Protein AF-A0AAW9XAH8-F1 (afdb_monomer)

Foldseek 3Di:
DLLVVLVVVLCVVPPDDDDDPDPDDDDDDPPPDPPPLVPDDLVVLQVLLNVLLVVLSCCLVPVCPLAPLLSVVLSVVSVVLVVVLVVVVVCSSVNSVSSVVSSVCSVLSDDPLADPVCSVPPQLRRQLSVCCVVPVVLVVPVDPVSNVVSSVVSVVLVVQLVVLCVVPVPDPVSSVVSSVVVPPD

Structure (mmCIF, N/CA/C/O backbone):
data_AF-A0AAW9XAH8-F1
#
_entry.id   AF-A0AAW9XAH8-F1
#
loop_
_atom_site.group_PDB
_atom_site.id
_atom_site.type_symbol
_atom_site.label_atom_id
_atom_site.label_alt_id
_atom_site.label_comp_id
_atom_site.label_asym_id
_atom_site.label_entity_id
_atom_site.label_seq_id
_atom_site.pdbx_PDB_ins_code
_atom_site.Cartn_x
_atom_site.Cartn_y
_atom_site.Cartn_z
_atom_site.occupancy
_atom_site.B_iso_or_equiv
_atom_site.auth_seq_id
_atom_site.auth_comp_id
_atom_site.auth_asym_id
_atom_site.auth_atom_id
_atom_site.pdbx_PDB_model_num
ATOM 1 N N . ASP A 1 1 ? 9.719 -11.495 8.609 1.00 52.66 1 ASP A N 1
ATOM 2 C CA . ASP A 1 1 ? 10.006 -10.170 8.026 1.00 52.66 1 ASP A CA 1
ATOM 3 C C . ASP A 1 1 ? 9.872 -10.145 6.511 1.00 52.66 1 ASP A C 1
ATOM 5 O O . ASP A 1 1 ? 10.714 -10.678 5.794 1.00 52.66 1 ASP A O 1
ATOM 9 N N . TYR A 1 2 ? 8.788 -9.552 6.006 1.00 52.91 2 TYR A N 1
ATOM 10 C CA . TYR A 1 2 ? 8.578 -9.357 4.565 1.00 52.91 2 TYR A CA 1
ATOM 11 C C . TYR A 1 2 ? 9.529 -8.304 3.985 1.00 52.91 2 TYR A C 1
ATOM 13 O O . TYR A 1 2 ? 10.033 -8.500 2.879 1.00 52.91 2 TYR A O 1
ATOM 21 N N . ALA A 1 3 ? 9.832 -7.259 4.763 1.00 53.19 3 ALA A N 1
ATOM 22 C CA . ALA A 1 3 ? 10.793 -6.214 4.417 1.00 53.19 3 ALA A CA 1
ATOM 23 C C . ALA A 1 3 ? 12.196 -6.789 4.160 1.00 53.19 3 ALA A C 1
ATOM 25 O O . ALA A 1 3 ? 12.766 -6.570 3.098 1.00 53.19 3 ALA A O 1
ATOM 26 N N . GLU A 1 4 ? 12.712 -7.647 5.050 1.00 58.44 4 GLU A N 1
ATOM 27 C CA . GLU A 1 4 ? 14.020 -8.290 4.846 1.00 58.44 4 GLU A CA 1
ATOM 28 C C . GLU A 1 4 ? 14.071 -9.158 3.585 1.00 58.44 4 GLU A C 1
ATOM 30 O O . GLU A 1 4 ? 15.089 -9.208 2.895 1.00 58.44 4 GLU A O 1
ATOM 35 N N . GLN A 1 5 ? 12.973 -9.835 3.248 1.00 58.56 5 GLN A N 1
ATOM 36 C CA . GLN A 1 5 ? 12.900 -10.639 2.031 1.00 58.56 5 GLN A CA 1
ATOM 37 C C . GLN A 1 5 ? 12.819 -9.777 0.766 1.00 58.56 5 GLN A C 1
ATOM 39 O O . GLN A 1 5 ? 13.417 -10.143 -0.244 1.00 58.56 5 GLN A O 1
ATOM 44 N N . VAL A 1 6 ? 12.098 -8.651 0.806 1.00 57.72 6 VAL A N 1
ATOM 45 C CA . VAL A 1 6 ? 12.050 -7.683 -0.302 1.00 57.72 6 VAL A CA 1
ATOM 46 C C . VAL A 1 6 ? 13.424 -7.052 -0.497 1.00 57.72 6 VAL A C 1
ATOM 48 O O . VAL A 1 6 ? 13.924 -7.059 -1.615 1.00 57.72 6 VAL A O 1
ATOM 51 N N . LYS A 1 7 ? 14.084 -6.624 0.582 1.00 61.47 7 LYS A N 1
ATOM 52 C CA . LYS A 1 7 ? 15.451 -6.103 0.547 1.00 61.47 7 LYS A CA 1
ATOM 53 C C . LYS A 1 7 ? 16.444 -7.123 0.001 1.00 61.47 7 LYS A C 1
ATOM 55 O O . LYS A 1 7 ? 17.249 -6.791 -0.853 1.00 61.47 7 LYS A O 1
ATOM 60 N N . LYS A 1 8 ? 16.353 -8.390 0.413 1.00 65.00 8 LYS A N 1
ATOM 61 C CA . LYS A 1 8 ? 17.227 -9.457 -0.097 1.00 65.00 8 LYS A CA 1
ATOM 62 C C . LYS A 1 8 ? 16.993 -9.761 -1.580 1.00 65.00 8 LYS A C 1
ATOM 64 O O . LYS A 1 8 ? 17.945 -10.078 -2.290 1.00 65.00 8 LYS A O 1
ATOM 69 N N . LEU A 1 9 ? 15.745 -9.687 -2.045 1.00 60.06 9 LEU A N 1
ATOM 70 C CA . LEU A 1 9 ? 15.419 -9.782 -3.470 1.00 60.06 9 LEU A CA 1
ATOM 71 C C . LEU A 1 9 ? 15.925 -8.551 -4.229 1.00 60.06 9 LEU A C 1
ATOM 73 O O . LEU A 1 9 ? 16.478 -8.698 -5.308 1.00 60.06 9 LEU A O 1
ATOM 77 N N . LEU A 1 10 ? 15.809 -7.355 -3.656 1.00 59.28 10 LEU A N 1
ATOM 78 C CA . LEU A 1 10 ? 16.343 -6.135 -4.249 1.00 59.28 10 LEU A CA 1
ATOM 79 C C . LEU A 1 10 ? 17.873 -6.209 -4.367 1.00 59.28 10 LEU A C 1
ATOM 81 O O . LEU A 1 10 ? 18.398 -6.082 -5.465 1.00 59.28 10 LEU A O 1
ATOM 85 N N . ASP A 1 11 ? 18.569 -6.518 -3.275 1.00 56.62 11 ASP A N 1
ATOM 86 C CA . ASP A 1 11 ? 20.032 -6.602 -3.203 1.00 56.62 11 ASP A CA 1
ATOM 87 C C . ASP A 1 11 ? 20.604 -7.678 -4.138 1.00 56.62 11 ASP A C 1
ATOM 89 O O . ASP A 1 11 ? 21.659 -7.479 -4.742 1.00 56.62 11 ASP A O 1
ATOM 93 N N . LYS A 1 12 ? 19.903 -8.808 -4.315 1.00 62.94 12 LYS A N 1
ATOM 94 C CA . LYS A 1 12 ? 20.298 -9.857 -5.272 1.00 62.94 12 LYS A CA 1
ATOM 95 C C . LYS A 1 12 ? 20.237 -9.371 -6.722 1.00 62.94 12 LYS A C 1
ATOM 97 O O . LYS A 1 12 ? 21.039 -9.801 -7.543 1.00 62.94 12 LYS A O 1
ATOM 102 N N . HIS A 1 13 ? 19.291 -8.493 -7.031 1.00 51.06 13 HIS A N 1
ATOM 103 C CA . HIS A 1 13 ? 19.106 -7.938 -8.370 1.00 51.06 13 HIS A CA 1
ATOM 104 C C . HIS A 1 13 ? 19.896 -6.640 -8.596 1.00 51.06 13 HIS A C 1
ATOM 106 O O . HIS A 1 13 ? 20.015 -6.214 -9.737 1.00 51.06 13 HIS A O 1
ATOM 112 N N . VAL A 1 14 ? 20.435 -6.029 -7.535 1.00 50.91 14 VAL A N 1
ATOM 113 C CA . VAL A 1 14 ? 21.224 -4.780 -7.565 1.00 50.91 14 VAL A CA 1
ATOM 114 C C . VAL A 1 14 ? 22.741 -5.044 -7.494 1.00 50.91 14 VAL A C 1
ATOM 116 O O . VAL A 1 14 ? 23.551 -4.150 -7.733 1.00 50.91 14 VAL A O 1
ATOM 119 N N . THR A 1 15 ? 23.182 -6.277 -7.230 1.00 40.91 15 THR A N 1
ATOM 120 C CA . THR A 1 15 ? 24.616 -6.599 -7.159 1.00 40.91 15 THR A CA 1
ATOM 121 C C . THR A 1 15 ? 25.212 -6.892 -8.536 1.00 40.91 15 THR A C 1
ATOM 123 O O . THR A 1 15 ? 25.074 -7.994 -9.065 1.00 40.91 15 THR A O 1
ATOM 126 N N . GLY A 1 16 ? 25.941 -5.915 -9.096 1.00 43.16 16 GLY A N 1
ATOM 127 C CA . GLY A 1 16 ? 26.811 -6.182 -10.241 1.00 43.16 16 GLY A CA 1
ATOM 128 C C . GLY A 1 16 ? 27.406 -5.032 -11.053 1.00 43.16 16 GLY A C 1
ATOM 129 O O . GLY A 1 16 ? 27.997 -5.354 -12.075 1.00 43.16 16 GLY A O 1
ATOM 130 N N . VAL A 1 17 ? 27.309 -3.748 -10.682 1.00 40.75 17 VAL A N 1
ATOM 131 C CA . VAL A 1 17 ? 28.167 -2.703 -11.286 1.00 40.75 17 VAL A CA 1
ATOM 132 C C . VAL A 1 17 ? 28.569 -1.689 -10.220 1.00 40.75 17 VAL A C 1
ATOM 134 O O . VAL A 1 17 ? 27.727 -1.204 -9.471 1.00 40.75 17 VAL A O 1
ATOM 137 N N . GLU A 1 18 ? 29.874 -1.424 -10.135 1.00 36.53 18 GLU A N 1
ATOM 138 C CA . GLU A 1 18 ? 30.504 -0.471 -9.224 1.00 36.53 18 GLU A CA 1
ATOM 139 C C . GLU A 1 18 ? 29.731 0.844 -9.105 1.00 36.53 18 GLU A C 1
ATOM 141 O O . GLU A 1 18 ? 29.382 1.497 -10.090 1.00 36.53 18 GLU A O 1
ATOM 146 N N . VAL A 1 19 ? 29.544 1.242 -7.851 1.00 44.53 19 VAL A N 1
ATOM 147 C CA . VAL A 1 19 ? 29.073 2.552 -7.430 1.00 44.53 19 VAL A CA 1
ATOM 148 C C . VAL A 1 19 ? 29.951 3.632 -8.067 1.00 44.53 19 VAL A C 1
ATOM 150 O O . VAL A 1 19 ? 31.097 3.842 -7.674 1.00 44.53 19 VAL A O 1
ATOM 153 N N . ARG A 1 20 ? 29.393 4.360 -9.031 1.00 43.56 20 ARG A N 1
ATOM 154 C CA . ARG A 1 20 ? 29.727 5.771 -9.217 1.00 43.56 20 ARG A CA 1
ATOM 155 C C . ARG A 1 20 ? 28.534 6.560 -8.728 1.00 43.56 20 ARG A C 1
ATOM 157 O O . ARG A 1 20 ? 27.566 6.714 -9.464 1.00 43.56 20 ARG A O 1
ATOM 164 N N . GLU A 1 21 ? 28.604 7.018 -7.482 1.00 40.28 21 GLU A N 1
ATOM 165 C CA . GLU A 1 21 ? 27.746 8.100 -7.008 1.00 40.28 21 GLU A CA 1
ATOM 166 C C . GLU A 1 21 ? 27.971 9.298 -7.941 1.00 40.28 21 GLU A C 1
ATOM 168 O O . GLU A 1 21 ? 29.095 9.805 -8.015 1.00 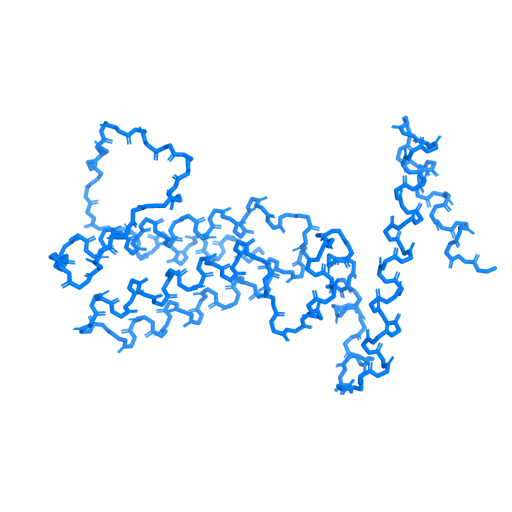40.28 21 GLU A O 1
ATOM 173 N N . PRO A 1 22 ? 26.966 9.755 -8.705 1.00 39.50 22 PRO A N 1
ATOM 174 C CA . PRO A 1 22 ? 27.029 11.092 -9.246 1.00 39.50 22 PRO A CA 1
ATOM 175 C C . PRO A 1 22 ? 26.764 12.046 -8.080 1.00 39.50 22 PRO A C 1
ATOM 177 O O . PRO A 1 22 ? 25.691 12.017 -7.478 1.00 39.50 22 PRO A O 1
ATOM 180 N N . ASP A 1 23 ? 27.753 12.885 -7.770 1.00 40.44 23 ASP A N 1
ATOM 181 C CA . ASP A 1 23 ? 27.590 14.089 -6.954 1.00 40.44 23 ASP A CA 1
ATOM 182 C C . ASP A 1 23 ? 26.410 14.900 -7.509 1.00 40.44 23 ASP A C 1
ATOM 184 O O . ASP A 1 23 ? 26.498 15.524 -8.570 1.00 40.44 23 ASP A O 1
ATOM 188 N N . GLY A 1 24 ? 25.263 14.828 -6.839 1.00 35.69 24 GLY A N 1
ATOM 189 C CA . GLY A 1 24 ? 24.044 15.423 -7.368 1.00 35.69 24 GLY A CA 1
ATOM 190 C C . GLY A 1 24 ? 22.792 14.997 -6.629 1.00 35.69 24 GLY A C 1
ATOM 191 O O . GLY A 1 24 ? 21.924 14.334 -7.190 1.00 35.69 24 GLY A O 1
ATOM 192 N N . VAL A 1 25 ? 22.669 15.432 -5.377 1.00 50.84 25 VAL A N 1
ATOM 193 C CA . VAL A 1 25 ? 21.360 15.625 -4.747 1.00 50.84 25 VAL A CA 1
ATOM 194 C C . VAL A 1 25 ? 20.482 16.438 -5.709 1.00 50.84 25 VAL A C 1
ATOM 196 O O . VAL A 1 25 ? 20.806 17.582 -6.006 1.00 50.84 25 VAL A O 1
ATOM 199 N N . TYR A 1 26 ? 19.383 15.861 -6.190 1.00 38.88 26 TYR A N 1
ATOM 200 C CA . TYR A 1 26 ? 18.245 16.605 -6.743 1.00 38.88 26 TYR A CA 1
ATOM 201 C C . TYR A 1 26 ? 16.974 15.926 -6.232 1.00 38.88 26 TYR A C 1
ATOM 203 O O . TYR A 1 26 ? 16.638 14.815 -6.633 1.00 38.88 26 TYR A O 1
ATOM 211 N N . GLU A 1 27 ? 16.466 16.384 -5.093 1.00 40.34 27 GLU A N 1
ATOM 212 C CA . GLU A 1 27 ? 15.466 17.452 -4.926 1.00 40.34 27 GLU A CA 1
ATOM 213 C C . GLU A 1 27 ? 14.049 17.074 -5.379 1.00 40.34 27 GLU A C 1
ATOM 215 O O . GLU A 1 27 ? 13.718 16.934 -6.556 1.00 40.34 27 GLU A O 1
ATOM 220 N N . VAL A 1 28 ? 13.239 16.925 -4.331 1.00 49.50 28 VAL A N 1
ATOM 221 C CA . VAL A 1 28 ? 11.800 17.140 -4.193 1.00 49.50 28 VAL A CA 1
ATOM 222 C C . VAL A 1 28 ? 11.150 17.940 -5.337 1.00 49.50 28 VAL A C 1
ATOM 224 O O . VAL A 1 28 ? 11.433 19.114 -5.535 1.00 49.50 28 VAL A O 1
ATOM 227 N N . GLY A 1 29 ? 10.213 17.316 -6.060 1.00 40.62 29 GLY A N 1
ATOM 228 C CA . GLY A 1 29 ? 9.300 18.030 -6.962 1.00 40.62 29 GLY A CA 1
ATOM 229 C C . GLY A 1 29 ? 9.554 17.869 -8.463 1.00 40.62 29 GLY A C 1
ATOM 230 O O . GLY A 1 29 ? 9.620 18.860 -9.186 1.00 40.62 29 GLY A O 1
ATOM 231 N N . LYS A 1 30 ? 9.556 16.640 -8.998 1.00 48.00 30 LYS A N 1
ATOM 232 C CA . LYS A 1 30 ? 9.343 16.433 -10.447 1.00 48.00 30 LYS A CA 1
ATOM 233 C C . LYS A 1 30 ? 7.862 16.634 -10.848 1.00 48.00 30 LYS A C 1
ATOM 235 O O . LYS A 1 30 ? 7.320 15.870 -11.637 1.00 48.00 30 LYS A O 1
ATOM 240 N N . MET A 1 31 ? 7.205 17.694 -10.366 1.00 38.88 31 MET A N 1
ATOM 241 C CA . MET A 1 31 ? 6.064 18.276 -11.081 1.00 38.88 31 MET A CA 1
ATOM 242 C C . MET A 1 31 ? 6.636 19.070 -12.262 1.00 38.88 31 MET A C 1
ATOM 244 O O . MET A 1 31 ? 7.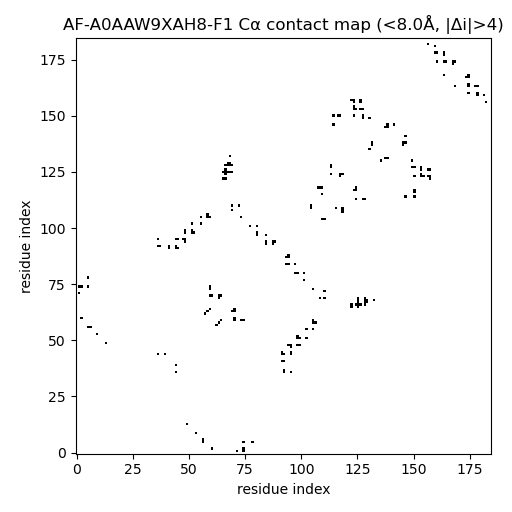186 20.151 -12.076 1.00 38.88 31 MET A O 1
ATOM 248 N N . GLY A 1 32 ? 6.534 18.533 -13.480 1.00 39.38 32 GLY A N 1
ATOM 249 C CA . GLY A 1 32 ? 6.666 19.345 -14.698 1.00 39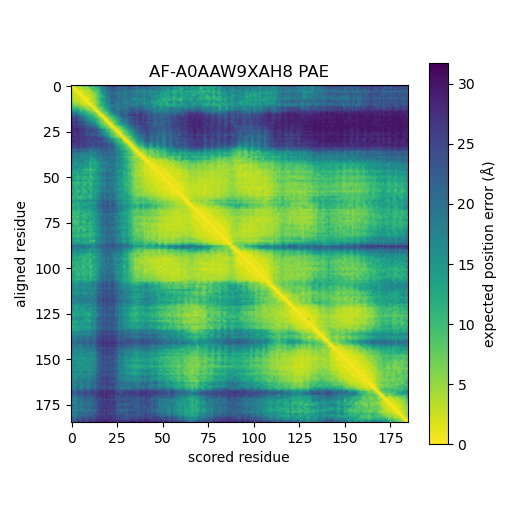.38 32 GLY A CA 1
ATOM 250 C C . GLY A 1 32 ? 7.788 19.004 -15.680 1.00 39.38 32 GLY A C 1
ATOM 251 O O . GLY A 1 32 ? 7.918 19.702 -16.682 1.00 39.38 32 GLY A O 1
ATOM 252 N N . LYS A 1 33 ? 8.571 17.935 -15.485 1.00 45.94 33 LYS A N 1
ATOM 253 C CA . LYS A 1 33 ? 9.411 17.419 -16.579 1.00 45.94 33 LYS A CA 1
ATOM 254 C C . LYS A 1 33 ? 8.671 16.285 -17.271 1.00 45.94 33 LYS A C 1
ATOM 256 O O . LYS A 1 33 ? 8.640 15.164 -16.773 1.00 45.94 33 LYS A O 1
ATOM 261 N N . SER A 1 34 ? 8.090 16.590 -18.428 1.00 46.47 34 SER A N 1
ATOM 262 C CA . SER A 1 34 ? 7.691 15.602 -19.431 1.00 46.47 34 SER A CA 1
ATOM 263 C C . SER A 1 34 ? 8.949 14.911 -19.956 1.00 46.47 34 SER A C 1
ATOM 265 O O . SER A 1 34 ? 9.405 15.170 -21.067 1.00 46.47 34 SER A O 1
ATOM 267 N N . GLU A 1 35 ? 9.588 14.100 -19.116 1.00 58.38 35 GLU A N 1
ATOM 268 C CA . GLU A 1 35 ? 10.671 13.242 -19.555 1.00 58.38 35 GLU A CA 1
ATOM 269 C C . GLU A 1 35 ? 10.038 12.214 -20.479 1.00 58.38 35 GLU A C 1
ATOM 271 O O . GLU A 1 35 ? 9.222 11.418 -20.027 1.00 58.38 35 GLU A O 1
ATOM 276 N N . LYS A 1 36 ? 10.346 12.302 -21.777 1.00 64.19 36 LYS A N 1
ATOM 277 C CA . LYS A 1 36 ? 9.903 11.341 -22.783 1.00 64.19 36 LYS A CA 1
ATOM 278 C C . LYS A 1 36 ? 10.764 10.092 -22.644 1.00 64.19 36 LYS A C 1
ATOM 280 O O . LYS A 1 36 ? 11.905 10.101 -23.112 1.00 64.19 36 LYS A O 1
ATOM 285 N N . PRO A 1 37 ? 10.257 9.024 -22.015 1.00 65.50 37 PRO A N 1
ATOM 286 C CA . PRO A 1 37 ? 11.061 7.834 -21.776 1.00 65.50 37 PRO A CA 1
ATOM 287 C C . PRO A 1 37 ? 11.361 7.116 -23.106 1.00 65.50 37 PRO A C 1
ATOM 289 O O . PRO A 1 37 ? 12.336 6.386 -23.218 1.00 65.50 37 PRO A O 1
ATOM 292 N N . GLU A 1 38 ? 10.567 7.407 -24.143 1.00 66.81 38 GLU A N 1
ATOM 293 C CA . GLU A 1 38 ? 10.730 6.977 -25.538 1.00 66.81 38 GLU A CA 1
ATOM 294 C C . GLU A 1 38 ? 12.015 7.493 -26.210 1.00 66.81 38 GLU A C 1
ATOM 296 O O . GLU A 1 38 ? 12.518 6.854 -27.129 1.00 66.81 38 GLU A O 1
ATOM 301 N N . GLU A 1 39 ? 12.553 8.636 -25.769 1.00 72.38 39 GLU A N 1
ATOM 302 C CA . GLU A 1 39 ? 13.776 9.238 -26.329 1.00 72.38 39 GLU A CA 1
ATOM 303 C C . GLU A 1 39 ? 15.040 8.820 -25.554 1.00 72.38 39 GLU A C 1
ATOM 305 O O . GLU A 1 39 ? 16.147 9.263 -25.866 1.00 72.38 39 GLU A O 1
ATOM 310 N N . TRP A 1 40 ? 14.898 8.006 -24.506 1.00 75.69 40 TRP A N 1
ATOM 311 C CA . TRP A 1 40 ? 16.023 7.582 -23.681 1.00 75.69 40 TRP A CA 1
ATOM 312 C C . TRP A 1 40 ? 16.782 6.411 -24.298 1.00 75.69 40 TRP A C 1
ATOM 314 O O . TRP A 1 40 ? 16.197 5.471 -24.832 1.00 75.69 40 TRP A O 1
ATOM 324 N N . ASP A 1 41 ? 18.108 6.444 -24.155 1.00 79.56 41 ASP A N 1
ATOM 325 C CA . ASP A 1 41 ? 18.938 5.279 -24.446 1.00 79.56 41 ASP A CA 1
ATOM 326 C C . ASP A 1 41 ? 18.658 4.143 -23.448 1.00 79.56 41 ASP A C 1
ATOM 328 O O . ASP A 1 41 ? 18.314 4.381 -22.286 1.00 79.56 41 ASP A O 1
ATOM 332 N N . ASN A 1 42 ? 18.871 2.898 -23.880 1.00 75.94 42 ASN A N 1
ATOM 333 C CA . ASN A 1 42 ? 18.610 1.703 -23.077 1.00 75.94 42 ASN A CA 1
ATOM 334 C C . ASN A 1 42 ? 19.332 1.726 -21.722 1.00 75.94 42 ASN A C 1
ATOM 336 O O . ASN A 1 42 ? 18.765 1.285 -20.721 1.00 75.94 42 ASN A O 1
ATOM 340 N N . ASN A 1 43 ? 20.554 2.267 -21.664 1.00 77.69 43 ASN A N 1
ATOM 341 C CA . ASN A 1 43 ? 21.297 2.389 -20.409 1.00 77.69 43 ASN A CA 1
ATOM 342 C C . ASN A 1 43 ? 20.642 3.382 -19.444 1.00 77.69 43 ASN A C 1
ATOM 344 O O . ASN A 1 43 ? 20.556 3.113 -18.246 1.00 77.69 43 ASN A O 1
ATOM 348 N N . LYS A 1 44 ? 20.136 4.508 -19.961 1.00 79.50 44 LYS A N 1
ATOM 349 C CA . LYS A 1 44 ? 19.443 5.510 -19.147 1.00 79.50 44 LYS A CA 1
ATOM 350 C C . LYS A 1 44 ? 18.134 4.949 -18.598 1.00 79.50 44 LYS A C 1
ATOM 352 O O . LYS A 1 44 ? 17.869 5.083 -17.409 1.00 79.50 44 LYS A O 1
ATOM 357 N N . THR A 1 45 ? 17.357 4.268 -19.434 1.00 79.50 45 THR A N 1
ATOM 358 C CA . THR A 1 45 ? 16.080 3.668 -19.031 1.00 79.50 45 THR A CA 1
ATOM 359 C C . THR A 1 45 ? 16.256 2.610 -17.944 1.00 79.50 45 THR A C 1
ATOM 361 O O . THR A 1 45 ? 15.473 2.573 -16.997 1.00 79.50 45 THR A O 1
ATOM 364 N N . ARG A 1 46 ? 17.313 1.792 -18.025 1.00 79.56 46 ARG A N 1
ATOM 365 C CA . ARG A 1 46 ? 17.663 0.826 -16.970 1.00 79.56 46 ARG A CA 1
ATOM 366 C C . ARG A 1 46 ? 18.017 1.518 -15.656 1.00 79.56 46 ARG A C 1
ATOM 368 O O . ARG A 1 46 ? 17.412 1.205 -14.640 1.00 79.56 46 ARG A O 1
ATOM 375 N N . ASN A 1 47 ? 18.898 2.516 -15.702 1.00 81.00 47 ASN A N 1
ATOM 376 C CA . ASN A 1 47 ? 19.289 3.268 -14.510 1.00 81.00 47 ASN A CA 1
ATOM 377 C C . ASN A 1 47 ? 18.088 3.943 -13.823 1.00 81.00 47 ASN A C 1
ATOM 379 O O . ASN A 1 47 ? 17.928 3.854 -12.611 1.00 81.00 47 ASN A O 1
ATOM 383 N N . GLU A 1 48 ? 17.205 4.583 -14.592 1.00 82.06 48 GLU A N 1
ATOM 384 C CA . GLU A 1 48 ? 15.990 5.201 -14.045 1.00 82.06 48 GLU A CA 1
ATOM 385 C C . GLU A 1 48 ? 15.021 4.156 -13.472 1.00 82.06 48 GLU A C 1
ATOM 387 O O . GLU A 1 48 ? 14.406 4.389 -12.433 1.00 82.06 48 GLU A O 1
ATOM 392 N N . THR A 1 49 ? 14.932 2.977 -14.093 1.00 81.62 49 THR A N 1
ATOM 393 C CA . THR A 1 49 ? 14.148 1.852 -13.559 1.00 81.62 49 THR A CA 1
ATOM 394 C C . THR A 1 49 ? 14.698 1.387 -12.208 1.00 81.62 49 THR A C 1
ATOM 396 O O . THR A 1 49 ? 13.928 1.200 -11.266 1.00 81.62 49 THR A O 1
ATOM 399 N N . ASP A 1 50 ? 16.019 1.266 -12.072 1.00 81.75 50 ASP A N 1
ATOM 400 C CA . ASP A 1 50 ? 16.669 0.864 -10.818 1.00 81.75 50 ASP A CA 1
ATOM 401 C C . ASP A 1 50 ? 16.488 1.911 -9.705 1.00 81.75 50 ASP A C 1
ATOM 403 O O . ASP A 1 50 ? 16.246 1.565 -8.540 1.00 81.75 50 ASP A O 1
ATOM 407 N N . ILE A 1 51 ? 16.527 3.201 -10.061 1.00 83.31 51 ILE A N 1
ATOM 408 C CA . ILE A 1 51 ? 16.234 4.307 -9.140 1.00 83.31 51 ILE A CA 1
ATOM 409 C C . ILE A 1 51 ? 14.797 4.204 -8.621 1.00 83.31 51 ILE A C 1
ATOM 411 O O . ILE A 1 51 ? 14.586 4.267 -7.406 1.00 83.31 51 ILE A O 1
ATOM 415 N N . ILE A 1 52 ? 13.818 4.014 -9.511 1.00 81.12 52 ILE A N 1
ATOM 416 C CA . ILE A 1 52 ? 12.408 3.868 -9.124 1.00 81.12 52 ILE A CA 1
ATOM 417 C C . ILE A 1 52 ? 12.234 2.635 -8.237 1.00 81.12 52 ILE A C 1
ATOM 419 O O . ILE A 1 52 ? 11.642 2.728 -7.165 1.00 81.12 52 ILE A O 1
ATOM 423 N N . LYS A 1 53 ? 12.822 1.493 -8.605 1.00 82.62 53 LYS A N 1
ATOM 424 C CA . LYS A 1 53 ? 12.750 0.254 -7.817 1.00 82.62 53 LYS A CA 1
ATOM 425 C C . LYS A 1 53 ? 13.264 0.446 -6.386 1.00 82.62 53 LYS A C 1
ATOM 427 O O . LYS A 1 53 ? 12.647 -0.021 -5.424 1.00 82.62 53 LYS A O 1
ATOM 432 N N . THR A 1 54 ? 14.370 1.171 -6.235 1.00 83.56 54 THR A N 1
ATOM 433 C CA . THR A 1 54 ? 14.941 1.501 -4.923 1.00 83.56 54 THR A CA 1
ATOM 434 C C . THR A 1 54 ? 14.036 2.460 -4.150 1.00 83.56 54 THR A C 1
ATOM 436 O O . THR A 1 54 ? 13.781 2.244 -2.963 1.00 83.56 54 THR A O 1
ATOM 439 N N . ARG A 1 55 ? 13.499 3.497 -4.812 1.00 82.44 55 ARG A N 1
ATOM 440 C CA . ARG A 1 55 ? 12.597 4.469 -4.179 1.00 82.44 55 ARG A CA 1
ATOM 441 C C . ARG A 1 55 ? 11.306 3.818 -3.700 1.00 82.44 55 ARG A C 1
ATOM 443 O O . ARG A 1 55 ? 10.937 4.005 -2.546 1.00 82.44 55 ARG A O 1
ATOM 450 N N . VAL A 1 56 ? 10.675 3.008 -4.542 1.00 83.56 56 VAL A N 1
ATOM 451 C CA . VAL A 1 56 ? 9.455 2.267 -4.217 1.00 83.56 56 VAL A CA 1
ATOM 452 C C . VAL A 1 56 ? 9.680 1.330 -3.037 1.00 83.56 56 VAL A C 1
ATOM 454 O O . VAL A 1 56 ? 8.877 1.309 -2.107 1.00 83.56 56 VAL A O 1
ATOM 457 N N . THR A 1 57 ? 10.800 0.602 -3.021 1.00 83.94 57 THR A N 1
ATOM 458 C CA . THR A 1 57 ? 11.145 -0.253 -1.876 1.00 83.94 57 THR A CA 1
ATOM 459 C C . THR A 1 57 ? 11.236 0.569 -0.591 1.00 83.94 57 THR A C 1
ATOM 461 O O . THR A 1 57 ? 10.626 0.221 0.419 1.00 83.94 57 THR A O 1
ATOM 464 N N . LYS A 1 58 ? 11.926 1.715 -0.643 1.00 83.75 58 LYS A N 1
ATOM 465 C CA . LYS A 1 58 ? 12.054 2.621 0.501 1.00 83.75 58 LYS A CA 1
ATOM 466 C C . LYS A 1 58 ? 10.705 3.197 0.942 1.00 83.75 58 LYS A C 1
ATOM 468 O O . LYS A 1 58 ? 10.466 3.287 2.141 1.00 83.75 58 LYS A O 1
ATOM 473 N N . MET A 1 59 ? 9.819 3.545 0.009 1.00 81.69 59 MET A N 1
ATOM 474 C CA . MET A 1 59 ? 8.458 3.998 0.314 1.00 81.69 59 MET A CA 1
ATOM 475 C C . MET A 1 59 ? 7.668 2.910 1.048 1.00 81.69 59 MET A C 1
ATOM 477 O O . MET A 1 59 ? 7.126 3.172 2.116 1.00 81.69 59 MET A O 1
ATOM 481 N N . ILE A 1 60 ? 7.673 1.669 0.557 1.00 81.94 60 ILE A N 1
ATOM 482 C CA . ILE A 1 60 ? 6.986 0.545 1.219 1.00 81.94 60 ILE A CA 1
ATOM 483 C C . ILE A 1 60 ? 7.568 0.270 2.621 1.00 81.94 60 ILE A C 1
ATOM 485 O O . ILE A 1 60 ? 6.846 -0.092 3.548 1.00 81.94 60 ILE A O 1
ATOM 489 N N . GLU A 1 61 ? 8.873 0.447 2.821 1.00 79.88 61 GLU A N 1
ATOM 490 C CA . GLU A 1 61 ? 9.515 0.199 4.118 1.00 79.88 61 GLU A CA 1
ATOM 491 C C . GLU A 1 61 ? 9.384 1.342 5.131 1.00 79.88 61 GLU A C 1
ATOM 493 O O . GLU A 1 61 ? 9.411 1.090 6.339 1.00 79.88 61 GLU A O 1
ATOM 498 N N . GLN A 1 62 ? 9.332 2.593 4.672 1.00 79.38 62 GLN A N 1
ATOM 499 C CA . GLN A 1 62 ? 9.378 3.781 5.532 1.00 79.38 62 GLN A CA 1
ATOM 500 C C . GLN A 1 62 ? 8.024 4.474 5.624 1.00 79.38 62 GLN A C 1
ATOM 502 O O . GLN A 1 62 ? 7.557 4.734 6.730 1.00 79.38 62 GLN A O 1
ATOM 507 N N . GLU A 1 63 ? 7.387 4.714 4.482 1.00 75.06 63 GLU A N 1
ATOM 508 C CA . GLU A 1 63 ? 6.131 5.459 4.378 1.00 75.06 63 GLU A CA 1
ATOM 509 C C . GLU A 1 63 ? 4.901 4.589 4.633 1.00 75.06 63 GLU A C 1
ATOM 511 O O . GLU A 1 63 ? 3.817 5.138 4.751 1.00 75.06 63 GLU A O 1
ATOM 516 N N . LEU A 1 64 ? 5.023 3.257 4.667 1.00 75.50 64 LEU A N 1
ATOM 517 C CA . LEU A 1 64 ? 3.910 2.339 4.960 1.00 75.50 64 LEU A CA 1
ATOM 518 C C . LEU A 1 64 ? 4.045 1.657 6.334 1.00 75.50 64 LEU A C 1
ATOM 520 O O . LEU A 1 64 ? 3.365 0.674 6.613 1.00 75.50 64 LEU A O 1
ATOM 524 N N . ARG A 1 65 ? 4.906 2.164 7.228 1.00 73.25 65 ARG A N 1
ATOM 525 C CA . ARG A 1 65 ? 5.060 1.609 8.592 1.00 73.25 65 ARG A CA 1
ATOM 526 C C . ARG A 1 65 ? 3.808 1.757 9.448 1.00 73.25 65 ARG A C 1
ATOM 528 O O . ARG A 1 65 ? 3.605 0.982 10.376 1.00 73.25 65 ARG A O 1
ATOM 535 N N . ASP A 1 66 ? 3.009 2.770 9.150 1.00 72.25 66 ASP A N 1
ATOM 536 C CA . ASP A 1 66 ? 1.720 3.055 9.769 1.00 72.25 66 ASP A CA 1
ATOM 537 C C . ASP A 1 66 ? 0.621 2.065 9.353 1.00 72.25 66 ASP A C 1
ATOM 539 O O . ASP A 1 66 ? -0.368 1.939 10.071 1.00 72.25 66 ASP A O 1
ATOM 543 N N . ASP A 1 67 ? 0.806 1.323 8.254 1.00 74.50 67 ASP A N 1
ATOM 544 C CA . ASP A 1 67 ? -0.152 0.332 7.761 1.00 74.50 67 ASP A CA 1
ATOM 545 C C . ASP A 1 67 ? 0.529 -1.024 7.466 1.00 74.50 67 ASP A C 1
ATOM 547 O O . ASP A 1 67 ? 0.992 -1.282 6.346 1.00 74.50 67 ASP A O 1
ATOM 551 N N . PRO A 1 68 ? 0.547 -1.942 8.453 1.00 78.38 68 PRO A N 1
ATOM 552 C CA . PRO A 1 68 ? 1.107 -3.281 8.282 1.00 78.38 68 PRO A CA 1
ATOM 553 C C . PRO A 1 68 ? 0.430 -4.105 7.178 1.00 78.38 68 PRO A C 1
ATOM 555 O O . PRO A 1 68 ? 1.067 -4.986 6.596 1.00 78.38 68 PRO A O 1
ATOM 558 N N . TYR A 1 69 ? -0.853 -3.858 6.889 1.00 80.06 69 TYR A N 1
ATOM 559 C CA . TYR A 1 69 ? -1.579 -4.577 5.843 1.00 80.06 69 TYR A CA 1
ATOM 560 C C . TYR A 1 69 ? -1.163 -4.079 4.460 1.00 80.06 69 TYR A C 1
ATOM 562 O O . TYR A 1 69 ? -0.818 -4.886 3.591 1.00 80.06 69 TYR A O 1
ATOM 570 N N . ALA A 1 70 ? -1.137 -2.758 4.260 1.00 78.19 70 ALA A N 1
ATOM 571 C CA . ALA A 1 70 ? -0.699 -2.184 2.996 1.00 78.19 70 ALA A CA 1
ATOM 572 C C . ALA A 1 70 ? 0.760 -2.533 2.705 1.00 78.19 70 ALA A C 1
ATOM 574 O O . ALA A 1 70 ? 1.079 -2.910 1.578 1.00 78.19 70 ALA A O 1
ATOM 575 N N . GLN A 1 71 ? 1.631 -2.503 3.715 1.00 81.38 71 GLN A N 1
ATOM 576 C CA . GLN A 1 71 ? 3.020 -2.921 3.558 1.00 81.38 71 GLN A CA 1
ATOM 577 C C . GLN A 1 71 ? 3.126 -4.357 3.021 1.00 81.38 71 GLN A C 1
ATOM 579 O O . GLN A 1 71 ? 3.890 -4.613 2.088 1.00 81.38 71 GLN A O 1
ATOM 584 N N . GLU A 1 72 ? 2.348 -5.296 3.563 1.00 82.44 72 GLU A N 1
ATOM 585 C CA . GLU A 1 72 ? 2.332 -6.693 3.118 1.00 82.44 72 GLU A CA 1
ATOM 586 C C . GLU A 1 72 ? 1.746 -6.842 1.702 1.00 82.44 72 GLU A C 1
ATOM 588 O O . GLU A 1 72 ? 2.288 -7.578 0.871 1.00 82.44 72 GLU A O 1
ATOM 593 N N . ALA A 1 73 ? 0.665 -6.123 1.394 1.00 82.94 7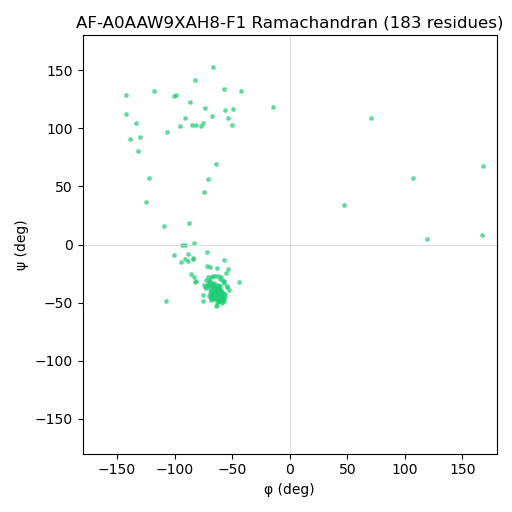3 ALA A N 1
ATOM 594 C CA . ALA A 1 73 ? 0.036 -6.128 0.076 1.00 82.94 73 ALA A CA 1
ATOM 595 C C . ALA A 1 73 ? 0.970 -5.564 -1.009 1.00 82.94 73 ALA A C 1
ATOM 597 O O . ALA A 1 73 ? 1.253 -6.253 -1.990 1.00 82.94 73 ALA A O 1
ATOM 598 N N . PHE A 1 74 ? 1.527 -4.368 -0.806 1.00 82.00 74 PHE A N 1
ATOM 599 C CA . PHE A 1 74 ? 2.455 -3.751 -1.754 1.00 82.00 74 PHE A CA 1
ATOM 600 C C . PHE A 1 74 ? 3.777 -4.513 -1.864 1.00 82.00 74 PHE A C 1
ATOM 602 O O . PHE A 1 74 ? 4.322 -4.614 -2.958 1.00 82.00 74 PHE A O 1
ATOM 609 N N . SER A 1 75 ? 4.264 -5.134 -0.784 1.00 83.00 75 SER A N 1
ATOM 610 C CA . SER A 1 75 ? 5.434 -6.023 -0.856 1.00 83.00 75 SER A CA 1
ATOM 611 C C . SER A 1 75 ? 5.190 -7.226 -1.769 1.00 83.00 75 SER A C 1
ATOM 613 O O . SER A 1 75 ? 6.092 -7.643 -2.496 1.00 83.00 75 SER A O 1
ATOM 615 N N . ARG A 1 76 ? 3.978 -7.798 -1.750 1.00 84.88 76 ARG A N 1
ATOM 616 C CA . ARG A 1 76 ? 3.594 -8.881 -2.669 1.00 84.88 76 ARG A CA 1
ATOM 617 C C . ARG A 1 76 ? 3.480 -8.378 -4.105 1.00 84.88 76 ARG A C 1
ATOM 619 O O . ARG A 1 76 ? 4.043 -9.008 -4.998 1.00 84.88 76 ARG A O 1
ATOM 626 N N . LEU A 1 77 ? 2.827 -7.236 -4.314 1.00 84.69 77 LEU A N 1
ATOM 627 C CA . LEU A 1 77 ? 2.684 -6.633 -5.642 1.00 84.69 77 LEU A CA 1
ATOM 628 C C . LEU A 1 77 ? 4.038 -6.254 -6.254 1.00 84.69 77 LEU A C 1
ATOM 630 O O . LEU A 1 77 ? 4.267 -6.540 -7.422 1.00 84.69 77 LEU A O 1
ATOM 634 N N . LEU A 1 78 ? 4.975 -5.720 -5.464 1.00 84.88 78 LEU A N 1
ATOM 635 C CA . LEU A 1 78 ? 6.326 -5.402 -5.929 1.00 84.88 78 LEU A CA 1
ATOM 636 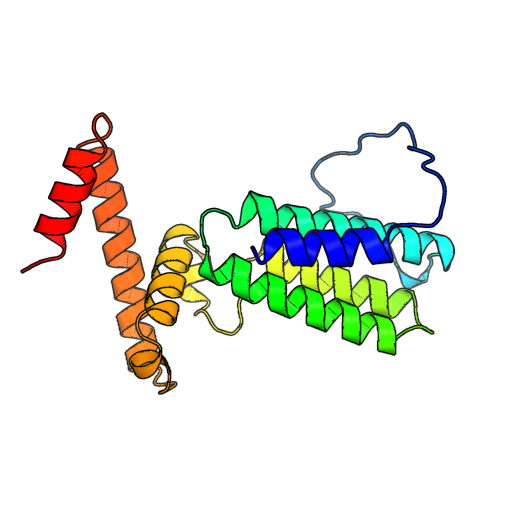C C . LEU A 1 78 ? 7.050 -6.651 -6.449 1.00 84.88 78 LEU A C 1
ATOM 638 O O . LEU A 1 78 ? 7.722 -6.592 -7.474 1.00 84.88 78 LEU A O 1
ATOM 642 N N . ARG A 1 79 ? 6.902 -7.802 -5.779 1.00 83.69 79 ARG A N 1
ATOM 643 C CA . ARG A 1 79 ? 7.489 -9.066 -6.260 1.00 83.69 79 ARG A CA 1
ATOM 644 C C . ARG A 1 79 ? 6.883 -9.499 -7.591 1.00 83.69 79 ARG A C 1
ATOM 646 O O . ARG A 1 79 ? 7.628 -9.907 -8.475 1.00 83.69 79 ARG A O 1
ATOM 653 N N . MET A 1 80 ? 5.563 -9.383 -7.737 1.00 84.00 80 MET A N 1
ATOM 654 C CA . MET A 1 80 ? 4.878 -9.691 -8.995 1.00 84.00 80 MET A CA 1
ATOM 655 C C . MET A 1 80 ? 5.316 -8.747 -10.119 1.00 84.00 80 MET A C 1
ATOM 657 O O . MET A 1 80 ? 5.619 -9.215 -11.210 1.00 84.00 80 MET A O 1
ATOM 661 N N . ALA A 1 81 ? 5.437 -7.447 -9.837 1.00 82.50 81 ALA A N 1
ATOM 662 C CA . ALA A 1 81 ? 5.916 -6.453 -10.795 1.00 82.50 81 ALA A CA 1
ATOM 663 C C . ALA A 1 81 ? 7.361 -6.730 -11.240 1.00 82.50 81 ALA A C 1
ATOM 665 O O . ALA A 1 81 ? 7.681 -6.583 -12.415 1.00 82.50 81 ALA A O 1
ATOM 666 N N . ILE A 1 82 ? 8.231 -7.188 -10.329 1.00 81.62 82 ILE A N 1
ATOM 667 C CA . ILE A 1 82 ? 9.592 -7.625 -10.674 1.00 81.62 82 ILE A CA 1
ATOM 668 C C . ILE A 1 82 ? 9.557 -8.849 -11.594 1.00 81.62 82 ILE A C 1
ATOM 670 O O . ILE A 1 82 ? 10.255 -8.859 -12.602 1.00 81.62 82 ILE A O 1
ATOM 674 N N . GLU A 1 83 ? 8.741 -9.857 -11.285 1.00 83.75 83 GLU A N 1
ATOM 675 C CA . GLU A 1 83 ? 8.616 -11.061 -12.116 1.00 83.75 83 GLU A CA 1
ATOM 676 C C . GLU A 1 83 ? 8.049 -10.741 -13.513 1.00 83.75 83 GLU A C 1
ATOM 678 O O . GLU A 1 83 ? 8.487 -11.289 -14.525 1.00 83.75 83 GLU A O 1
ATOM 683 N N . GLU A 1 84 ? 7.077 -9.835 -13.591 1.00 79.88 84 GLU A N 1
ATOM 684 C CA . GLU A 1 84 ? 6.512 -9.366 -14.855 1.00 79.88 84 GLU A CA 1
ATOM 685 C C . GLU A 1 84 ? 7.530 -8.547 -15.660 1.00 79.88 84 GLU A C 1
ATOM 687 O O . GLU A 1 84 ? 7.699 -8.776 -16.860 1.00 79.88 84 GLU A O 1
ATOM 692 N N . ALA A 1 85 ? 8.287 -7.667 -15.001 1.00 77.88 85 ALA A N 1
ATOM 693 C CA . ALA A 1 85 ? 9.382 -6.933 -15.624 1.00 77.88 85 ALA A CA 1
ATOM 694 C C . ALA A 1 85 ? 10.477 -7.873 -16.159 1.00 77.88 85 ALA A C 1
ATOM 696 O O . ALA A 1 85 ? 10.988 -7.647 -17.257 1.00 77.88 85 ALA A O 1
ATOM 697 N N . GLU A 1 86 ? 10.804 -8.949 -15.435 1.00 75.38 86 GLU A N 1
ATOM 698 C CA . GLU A 1 86 ? 11.738 -9.988 -15.888 1.00 75.38 86 GLU A CA 1
ATOM 699 C C . GLU A 1 86 ? 11.230 -10.716 -17.138 1.00 75.38 86 GLU A C 1
ATOM 701 O O . GLU A 1 86 ? 12.016 -10.986 -18.042 1.00 75.38 86 GLU A O 1
ATOM 706 N N . LYS A 1 87 ? 9.923 -10.985 -17.252 1.00 79.50 87 LYS A N 1
ATOM 707 C CA . LYS A 1 87 ? 9.324 -11.559 -18.476 1.00 79.50 87 LYS A CA 1
ATOM 708 C C . LYS A 1 87 ? 9.382 -10.594 -19.662 1.00 79.50 87 LYS A C 1
ATOM 710 O O . LYS A 1 87 ? 9.434 -11.029 -20.809 1.00 79.50 87 LYS A O 1
ATOM 715 N N . LEU A 1 88 ? 9.399 -9.291 -19.391 1.00 69.75 88 LEU A N 1
ATOM 716 C CA . LEU A 1 88 ? 9.488 -8.212 -20.377 1.00 69.75 88 LEU A CA 1
ATOM 717 C C . LEU A 1 88 ? 10.943 -7.837 -20.737 1.00 69.75 88 LEU A C 1
ATOM 719 O O . LEU A 1 88 ? 11.154 -6.748 -21.271 1.00 69.75 88 LEU A O 1
ATOM 723 N N . PHE A 1 89 ? 11.929 -8.708 -20.457 1.00 60.84 89 PHE A N 1
ATOM 724 C CA . PHE A 1 89 ? 13.386 -8.458 -20.514 1.00 60.84 89 PHE A CA 1
ATOM 725 C C . PHE A 1 89 ? 13.892 -7.689 -21.751 1.00 60.84 89 PHE A C 1
ATOM 727 O O . PHE A 1 89 ? 14.836 -6.903 -21.649 1.00 60.84 89 PHE A O 1
ATOM 734 N N . ASP A 1 90 ? 13.242 -7.863 -22.903 1.00 65.75 90 ASP A N 1
ATOM 735 C CA . ASP A 1 90 ? 13.630 -7.241 -24.174 1.00 65.75 90 ASP A CA 1
ATOM 736 C C . ASP A 1 90 ? 13.114 -5.797 -24.362 1.00 65.75 90 ASP A C 1
ATOM 738 O O . ASP A 1 90 ? 13.365 -5.166 -25.391 1.00 65.75 90 ASP A O 1
ATOM 742 N N . HIS A 1 91 ? 12.401 -5.234 -23.378 1.00 77.50 91 HIS A N 1
ATOM 743 C CA . HIS A 1 91 ? 11.797 -3.902 -23.468 1.00 77.50 91 HIS A CA 1
ATOM 744 C C . HIS A 1 91 ? 12.083 -3.021 -22.238 1.00 77.50 91 HIS A C 1
ATOM 746 O O . HIS A 1 91 ? 11.190 -2.823 -21.407 1.00 77.50 91 HIS A O 1
ATOM 752 N N . PRO A 1 92 ? 13.273 -2.389 -22.160 1.00 73.81 92 PRO A N 1
ATOM 753 C CA . PRO A 1 92 ? 13.632 -1.477 -21.067 1.00 73.81 92 PRO A CA 1
ATOM 754 C C . PRO A 1 92 ? 12.594 -0.371 -20.834 1.00 73.81 92 PRO A C 1
ATOM 756 O O . PRO A 1 92 ? 12.247 -0.061 -19.700 1.00 73.81 92 PRO A O 1
ATOM 759 N N . LEU A 1 93 ? 12.029 0.179 -21.914 1.00 75.94 93 LEU A N 1
ATOM 760 C CA . LEU A 1 93 ? 10.991 1.210 -21.850 1.00 75.94 93 LEU A CA 1
ATOM 761 C C . LEU A 1 93 ? 9.715 0.729 -21.144 1.00 75.94 93 LEU A C 1
ATOM 763 O O . LEU A 1 93 ? 9.142 1.458 -20.340 1.00 75.94 93 LEU A O 1
ATOM 767 N N . LYS A 1 94 ? 9.273 -0.504 -21.421 1.00 76.50 94 LYS A N 1
ATOM 768 C CA . LYS A 1 94 ? 8.072 -1.068 -20.788 1.00 76.50 94 LYS A CA 1
ATOM 769 C C . LYS A 1 94 ? 8.307 -1.348 -19.308 1.00 76.50 94 LYS A C 1
ATOM 771 O O . LYS A 1 94 ? 7.414 -1.098 -18.510 1.00 76.50 94 LYS A O 1
ATOM 776 N N . GLN A 1 95 ? 9.503 -1.814 -18.946 1.00 75.00 95 GLN A N 1
ATOM 777 C CA . GLN A 1 95 ? 9.885 -2.015 -17.546 1.00 75.00 95 GLN A CA 1
ATOM 778 C C . GLN A 1 95 ? 9.851 -0.694 -16.772 1.00 75.00 95 GLN A C 1
ATOM 780 O O . GLN A 1 95 ? 9.240 -0.629 -15.709 1.00 75.00 95 GLN A O 1
ATOM 785 N N . TYR A 1 96 ? 10.431 0.370 -17.335 1.00 79.75 96 TYR A N 1
ATOM 786 C CA . TYR A 1 96 ? 10.379 1.701 -16.734 1.00 79.75 96 TYR A CA 1
ATOM 787 C C . TYR A 1 96 ? 8.937 2.175 -16.512 1.00 79.75 96 TYR A C 1
ATOM 789 O O . TYR A 1 96 ? 8.598 2.617 -15.417 1.00 79.75 96 TYR A O 1
ATOM 797 N N . LEU A 1 97 ? 8.077 2.059 -17.531 1.00 79.94 97 LEU A N 1
ATOM 798 C CA . LEU A 1 97 ? 6.674 2.471 -17.429 1.00 79.94 97 LEU A CA 1
ATOM 799 C C . LEU A 1 97 ? 5.913 1.669 -16.366 1.00 79.94 97 LEU A C 1
ATOM 801 O O . LEU A 1 97 ? 5.188 2.267 -15.577 1.00 79.94 97 LEU A O 1
ATOM 805 N N . LEU A 1 98 ? 6.132 0.352 -16.296 1.00 82.06 98 LEU A N 1
ATOM 806 C CA . LEU A 1 98 ? 5.519 -0.519 -15.291 1.00 82.06 98 LEU A CA 1
ATOM 807 C C . LEU A 1 98 ? 5.908 -0.098 -13.867 1.00 82.06 98 LEU A C 1
ATOM 809 O O . LEU A 1 98 ? 5.045 0.058 -13.006 1.00 82.06 98 LEU A O 1
ATOM 813 N N . PHE A 1 99 ? 7.201 0.120 -13.613 1.00 80.69 99 PHE A N 1
ATOM 814 C CA . PHE A 1 99 ? 7.665 0.536 -12.289 1.00 80.69 99 PHE A CA 1
ATOM 815 C C . PHE A 1 99 ? 7.243 1.961 -11.934 1.00 80.69 99 PHE A C 1
ATOM 817 O O . PHE A 1 99 ? 6.992 2.230 -10.763 1.00 80.69 99 PHE A O 1
ATOM 824 N N . ARG A 1 100 ? 7.128 2.856 -12.919 1.00 81.12 100 ARG A N 1
ATOM 825 C CA . ARG A 1 100 ? 6.608 4.211 -12.712 1.00 81.12 100 ARG A CA 1
ATOM 826 C C . ARG A 1 100 ? 5.129 4.199 -12.329 1.00 81.12 100 ARG A C 1
ATOM 828 O O . ARG A 1 100 ? 4.751 4.861 -11.372 1.00 81.12 100 ARG A O 1
ATOM 835 N N . GLU A 1 101 ? 4.303 3.431 -13.035 1.00 81.06 101 GLU A N 1
ATOM 836 C CA . GLU A 1 101 ? 2.892 3.270 -12.666 1.00 81.06 101 GLU A CA 1
ATOM 837 C C . GLU A 1 101 ? 2.765 2.644 -11.270 1.00 81.06 101 GLU A C 1
ATOM 839 O O . GLU A 1 101 ? 1.962 3.086 -10.449 1.00 81.06 101 GLU A O 1
ATOM 844 N N . PHE A 1 102 ? 3.611 1.658 -10.966 1.00 81.88 102 PHE A N 1
ATOM 845 C CA . PHE A 1 102 ? 3.651 1.047 -9.645 1.00 81.88 102 PHE A CA 1
ATOM 846 C C . PHE A 1 102 ? 4.067 2.043 -8.547 1.00 81.88 102 PHE A C 1
ATOM 848 O O . PHE A 1 102 ? 3.472 2.051 -7.472 1.00 81.88 102 PHE A O 1
ATOM 855 N N . GLU A 1 103 ? 5.039 2.919 -8.811 1.00 81.44 103 GLU A N 1
ATOM 856 C CA . GLU A 1 103 ? 5.428 4.004 -7.901 1.00 81.44 103 GLU A CA 1
ATOM 857 C C . GLU A 1 103 ? 4.252 4.938 -7.604 1.00 81.44 103 GLU A C 1
ATOM 859 O O . GLU A 1 103 ? 3.970 5.196 -6.433 1.00 81.44 103 GLU A O 1
ATOM 864 N N . GLU A 1 104 ? 3.515 5.364 -8.633 1.00 81.06 104 GLU A N 1
ATOM 865 C CA . GLU A 1 104 ? 2.323 6.205 -8.477 1.00 81.06 104 GLU A CA 1
ATOM 866 C C . GLU A 1 104 ? 1.230 5.502 -7.650 1.00 81.06 104 GLU A C 1
ATOM 868 O O . GLU A 1 104 ? 0.586 6.129 -6.806 1.00 81.06 104 GLU A O 1
ATOM 873 N N . GLN A 1 105 ? 1.040 4.188 -7.825 1.00 78.12 105 GLN A N 1
ATOM 874 C CA . GLN A 1 105 ? 0.090 3.406 -7.023 1.00 78.12 105 GLN A CA 1
ATOM 875 C C . GLN A 1 105 ? 0.495 3.329 -5.544 1.00 78.12 105 GLN A C 1
ATOM 877 O O . GLN A 1 105 ? -0.363 3.468 -4.665 1.00 78.12 105 GLN A O 1
ATOM 882 N N . VAL A 1 106 ? 1.787 3.136 -5.257 1.00 79.50 106 VAL A N 1
ATOM 883 C CA . VAL A 1 106 ? 2.316 3.096 -3.884 1.00 79.50 106 VAL A CA 1
ATOM 884 C C . VAL A 1 106 ? 2.251 4.484 -3.240 1.00 79.50 106 VAL A C 1
ATOM 886 O O . VAL A 1 106 ? 1.851 4.595 -2.082 1.00 79.50 106 VAL A O 1
ATOM 889 N N . GLU A 1 107 ? 2.580 5.549 -3.978 1.00 76.50 107 GLU A N 1
ATOM 890 C CA . GLU A 1 107 ? 2.499 6.936 -3.496 1.00 76.50 107 GLU A CA 1
ATOM 891 C C . GLU A 1 107 ? 1.054 7.333 -3.175 1.00 76.50 107 GLU A C 1
ATOM 893 O O . GLU A 1 107 ? 0.769 7.867 -2.100 1.00 76.50 107 GLU A O 1
ATOM 898 N N . ALA A 1 108 ? 0.121 6.992 -4.066 1.00 73.44 108 ALA A N 1
ATOM 899 C CA . ALA A 1 108 ? -1.304 7.206 -3.854 1.00 73.44 108 ALA A CA 1
ATOM 900 C C . ALA A 1 108 ? -1.910 6.256 -2.804 1.00 73.44 108 ALA A C 1
ATOM 902 O O . ALA A 1 108 ? -3.090 6.394 -2.481 1.00 73.44 108 ALA A O 1
ATOM 903 N N . ARG A 1 109 ? -1.137 5.279 -2.299 1.00 71.94 109 ARG A N 1
ATOM 904 C CA . ARG A 1 109 ? -1.594 4.171 -1.443 1.00 71.94 109 ARG A CA 1
ATOM 905 C C . ARG A 1 109 ? -2.856 3.495 -1.990 1.00 71.94 109 ARG A C 1
ATOM 907 O O . ARG A 1 109 ? -3.710 3.037 -1.235 1.00 71.94 109 ARG A O 1
ATOM 914 N N . LYS A 1 110 ? -2.992 3.420 -3.313 1.00 70.00 110 LYS A N 1
ATOM 915 C CA . LYS A 1 110 ? -4.157 2.812 -3.955 1.00 70.00 110 LYS A CA 1
ATOM 916 C C . LYS A 1 110 ? -3.985 1.306 -3.990 1.00 70.00 110 LYS A C 1
ATOM 918 O O . LYS A 1 110 ? -3.250 0.769 -4.812 1.00 70.00 110 LYS A O 1
ATOM 923 N N . LEU A 1 111 ? -4.685 0.627 -3.093 1.00 70.25 111 LEU A N 1
ATOM 924 C CA . LEU A 1 111 ? -4.870 -0.814 -3.167 1.00 70.25 111 LEU A CA 1
ATOM 925 C C . LEU A 1 111 ? -6.233 -1.075 -3.794 1.00 70.25 111 LEU A C 1
ATOM 927 O O . LEU A 1 111 ? -7.231 -0.565 -3.298 1.00 70.25 111 LEU A O 1
ATOM 931 N N . SER A 1 112 ? -6.286 -1.911 -4.836 1.00 67.00 112 SER A N 1
ATOM 932 C CA . SER A 1 112 ? -7.541 -2.353 -5.482 1.00 67.00 112 SER A CA 1
ATOM 933 C C . SER A 1 112 ? -8.554 -2.952 -4.499 1.00 67.00 112 SER A C 1
ATOM 935 O O . SER A 1 112 ? -9.748 -3.023 -4.760 1.00 67.00 112 SER A O 1
ATOM 937 N N . ASP A 1 113 ? -8.036 -3.394 -3.363 1.00 67.12 113 ASP A N 1
ATOM 938 C CA . ASP A 1 113 ? -8.721 -4.052 -2.270 1.00 67.12 113 ASP A CA 1
ATOM 939 C C . ASP A 1 113 ? -9.309 -3.107 -1.214 1.00 67.12 113 ASP A C 1
ATOM 941 O O . ASP A 1 113 ? -9.977 -3.590 -0.296 1.00 67.12 113 ASP A O 1
ATOM 945 N N . ILE A 1 114 ? -9.010 -1.806 -1.291 1.00 73.06 114 ILE A N 1
ATOM 946 C CA . ILE A 1 114 ? -9.437 -0.791 -0.327 1.00 73.06 114 ILE A CA 1
ATOM 947 C C . ILE A 1 114 ? -10.321 0.234 -1.051 1.00 73.06 114 ILE A C 1
ATOM 949 O O . ILE A 1 114 ? -9.930 0.734 -2.104 1.00 73.06 114 ILE A O 1
ATOM 953 N N . PRO A 1 115 ? -11.494 0.585 -0.496 1.00 73.69 115 PRO A N 1
ATOM 954 C CA . PRO A 1 115 ? -12.366 1.595 -1.085 1.00 73.69 115 PRO A CA 1
ATOM 955 C C . PRO A 1 115 ? -11.681 2.958 -1.266 1.00 73.69 115 PRO A C 1
ATOM 957 O O . PRO A 1 115 ? -11.115 3.500 -0.316 1.00 73.69 115 PRO A O 1
ATOM 960 N N . ASP A 1 116 ? -11.842 3.569 -2.447 1.00 73.50 116 ASP A N 1
ATOM 961 C CA . ASP A 1 116 ? -11.312 4.909 -2.769 1.00 73.50 116 ASP A CA 1
ATOM 962 C C . ASP A 1 116 ? -11.774 5.997 -1.783 1.00 73.50 116 ASP A C 1
ATOM 964 O O . ASP A 1 116 ? -11.092 7.000 -1.587 1.00 73.50 116 ASP A O 1
ATOM 968 N N . ALA A 1 117 ? -12.915 5.793 -1.116 1.00 73.50 117 ALA A N 1
ATOM 969 C CA . ALA A 1 117 ? -13.410 6.687 -0.073 1.00 73.50 117 ALA A CA 1
ATOM 970 C C . ALA A 1 117 ? -12.409 6.859 1.087 1.00 73.50 117 ALA A C 1
ATOM 972 O O . ALA A 1 117 ? -12.347 7.933 1.683 1.00 73.50 117 ALA A O 1
ATOM 973 N N . LEU A 1 118 ? -11.604 5.833 1.386 1.00 71.25 118 LEU A N 1
ATOM 974 C CA . LEU A 1 118 ? -10.588 5.861 2.442 1.00 71.25 118 L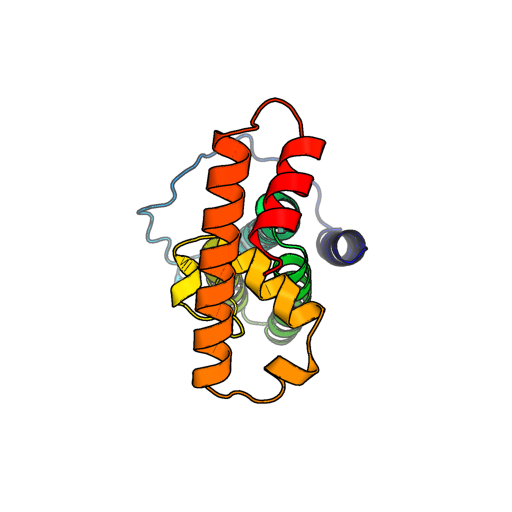EU A CA 1
ATOM 975 C C . LEU A 1 118 ? -9.267 6.493 1.985 1.00 71.25 118 LEU A C 1
ATOM 977 O O . LEU A 1 118 ? -8.452 6.841 2.833 1.00 71.25 118 LEU A O 1
ATOM 981 N N . ALA A 1 119 ? -9.069 6.734 0.683 1.00 69.12 119 ALA A N 1
ATOM 982 C CA . ALA A 1 119 ? -7.851 7.369 0.167 1.00 69.12 119 ALA A CA 1
ATOM 983 C C . ALA A 1 119 ? -7.659 8.809 0.684 1.00 69.12 119 ALA A C 1
ATOM 985 O O . ALA A 1 119 ? -6.547 9.334 0.685 1.00 69.12 119 ALA A O 1
ATOM 986 N N . VAL A 1 120 ? -8.737 9.449 1.157 1.00 72.62 120 VAL A N 1
ATOM 987 C CA . VAL A 1 120 ? -8.703 10.786 1.772 1.00 72.62 120 VAL A CA 1
ATOM 988 C C . VAL A 1 120 ? -8.029 10.759 3.150 1.00 72.62 120 VAL A C 1
ATOM 990 O O . VAL A 1 120 ? -7.454 11.764 3.565 1.00 72.62 120 VAL A O 1
ATOM 993 N N . ASN A 1 121 ? -8.074 9.626 3.862 1.00 76.19 121 ASN A N 1
ATOM 994 C CA . ASN A 1 121 ? -7.532 9.501 5.210 1.00 76.19 121 ASN A CA 1
ATOM 995 C C . ASN A 1 121 ? -6.683 8.230 5.366 1.00 76.19 121 ASN A C 1
ATOM 997 O O . ASN A 1 121 ? -7.185 7.120 5.545 1.00 76.19 121 ASN A O 1
ATOM 1001 N N . LYS A 1 122 ? -5.365 8.447 5.380 1.00 77.06 122 LYS A N 1
ATOM 1002 C CA . LYS A 1 122 ? -4.326 7.424 5.537 1.00 77.06 122 LYS A CA 1
ATOM 1003 C C . LYS A 1 122 ? -4.499 6.556 6.791 1.00 77.06 122 LYS A C 1
ATOM 1005 O O . LYS A 1 122 ? -4.223 5.361 6.737 1.00 77.06 122 LYS A O 1
ATOM 1010 N N . HIS A 1 123 ? -4.968 7.127 7.900 1.00 77.44 123 HIS A N 1
ATOM 1011 C CA . HIS A 1 123 ? -5.172 6.388 9.148 1.00 77.44 123 HIS A CA 1
ATOM 1012 C C . HIS A 1 123 ? -6.424 5.509 9.084 1.00 77.44 123 HIS A C 1
ATOM 1014 O O . HIS A 1 123 ? -6.364 4.327 9.419 1.00 77.44 123 HIS A O 1
ATOM 1020 N N . ALA A 1 124 ? -7.529 6.040 8.551 1.00 79.81 124 ALA A N 1
ATOM 1021 C CA . ALA A 1 124 ? -8.745 5.262 8.309 1.00 79.81 124 ALA A CA 1
ATOM 1022 C C . ALA A 1 124 ? -8.485 4.079 7.356 1.00 79.81 124 ALA A C 1
ATOM 1024 O O . ALA A 1 124 ? -8.974 2.971 7.580 1.00 79.81 124 ALA A O 1
ATOM 1025 N N . GLN A 1 125 ? -7.658 4.287 6.330 1.00 79.94 125 GLN A N 1
ATOM 1026 C CA . GLN A 1 125 ? -7.193 3.221 5.448 1.00 79.94 125 GLN A CA 1
ATOM 1027 C C . GLN A 1 125 ? -6.438 2.116 6.209 1.00 79.94 125 GLN A C 1
ATOM 1029 O O . GLN A 1 125 ? -6.738 0.937 6.010 1.00 79.94 125 GLN A O 1
ATOM 1034 N N . ALA A 1 126 ? -5.526 2.483 7.114 1.00 79.44 126 ALA A N 1
ATOM 1035 C CA . ALA A 1 126 ? -4.785 1.519 7.925 1.00 79.44 126 ALA A CA 1
ATOM 1036 C C . ALA A 1 126 ? -5.712 0.689 8.830 1.00 79.44 126 ALA A C 1
ATOM 1038 O O . ALA A 1 126 ? -5.583 -0.535 8.894 1.00 79.44 126 ALA A O 1
ATOM 1039 N N . TYR A 1 127 ? -6.706 1.318 9.470 1.00 80.38 127 TYR A N 1
ATOM 1040 C CA . TYR A 1 127 ? -7.700 0.594 10.275 1.00 80.38 127 TYR A CA 1
ATOM 1041 C C . TYR A 1 127 ? -8.511 -0.394 9.434 1.00 80.38 127 TYR A C 1
ATOM 1043 O O . TYR A 1 127 ? -8.715 -1.536 9.847 1.00 80.38 127 TYR A O 1
ATOM 1051 N N . TYR A 1 128 ? -8.913 0.003 8.225 1.00 80.81 128 TYR A N 1
ATOM 1052 C CA . TYR A 1 128 ? -9.604 -0.891 7.299 1.00 80.81 128 TYR A CA 1
ATOM 1053 C C . TYR A 1 128 ? -8.735 -2.088 6.883 1.00 80.81 128 TYR A C 1
ATOM 1055 O O . TYR A 1 128 ? -9.217 -3.222 6.849 1.00 80.81 128 TYR A O 1
ATOM 1063 N N . GLY A 1 129 ? -7.444 -1.861 6.622 1.00 79.19 129 GLY A N 1
ATOM 1064 C CA . GLY A 1 129 ? -6.480 -2.927 6.345 1.00 79.19 129 GLY A CA 1
ATOM 1065 C C . GLY A 1 129 ? -6.371 -3.935 7.494 1.00 79.19 129 GLY A C 1
ATOM 1066 O O . GLY A 1 129 ? -6.382 -5.147 7.265 1.00 79.19 129 GLY A O 1
ATOM 1067 N N . VAL A 1 130 ? -6.356 -3.451 8.740 1.00 81.31 130 VAL A N 1
ATOM 1068 C CA . VAL A 1 130 ? -6.379 -4.307 9.938 1.00 81.31 130 VAL A CA 1
ATOM 1069 C C . VAL A 1 130 ? -7.672 -5.118 10.019 1.00 81.31 130 VAL A C 1
ATOM 1071 O O . VAL A 1 130 ? -7.606 -6.328 10.229 1.00 81.31 130 VAL A O 1
ATOM 1074 N N . PHE A 1 131 ? -8.840 -4.510 9.783 1.00 81.62 131 PHE A N 1
ATOM 1075 C CA . PHE A 1 131 ? -10.111 -5.247 9.777 1.00 81.62 131 PHE A CA 1
ATOM 1076 C C . PHE A 1 131 ? -10.102 -6.381 8.757 1.00 81.62 131 PHE A C 1
ATOM 1078 O O . PHE 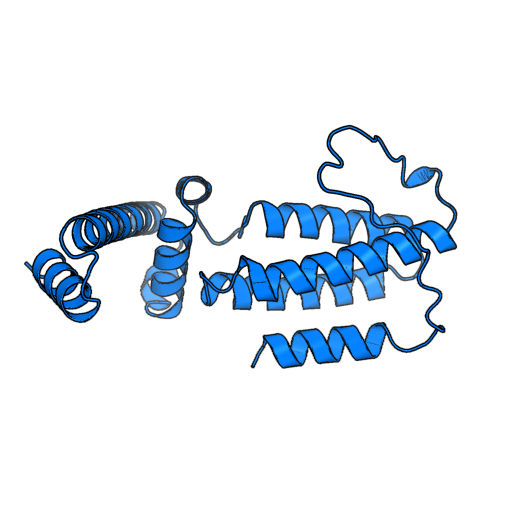A 1 131 ? -10.537 -7.488 9.065 1.00 81.62 131 PHE A O 1
ATOM 1085 N N . LYS A 1 132 ? -9.560 -6.139 7.562 1.00 78.75 132 LYS A N 1
ATOM 1086 C CA . LYS A 1 132 ? -9.470 -7.160 6.518 1.00 78.75 132 LYS A CA 1
ATOM 1087 C C . LYS A 1 132 ? -8.519 -8.302 6.888 1.00 78.75 132 LYS A C 1
ATOM 1089 O O . LYS A 1 132 ? -8.782 -9.449 6.531 1.00 78.75 132 LYS A O 1
ATOM 1094 N N . LYS A 1 133 ? -7.435 -8.001 7.610 1.00 78.38 133 LYS A N 1
ATOM 1095 C CA . LYS A 1 133 ? -6.474 -9.001 8.097 1.00 78.38 133 LYS A CA 1
ATOM 1096 C C . LYS A 1 133 ? -7.054 -9.883 9.202 1.00 78.38 133 LYS A C 1
ATOM 1098 O O . LYS A 1 133 ? -6.863 -11.094 9.163 1.00 78.38 133 LYS A O 1
ATOM 1103 N N . GLU A 1 134 ? -7.757 -9.282 10.158 1.00 79.31 134 GLU A N 1
ATOM 1104 C CA . GLU A 1 134 ? -8.304 -9.985 11.326 1.00 79.31 134 GLU A CA 1
ATOM 1105 C C . GLU A 1 134 ? -9.644 -10.677 11.035 1.00 79.31 134 GLU A C 1
ATOM 1107 O O . GLU A 1 134 ? -9.962 -11.695 11.646 1.00 79.31 134 GLU A O 1
ATOM 1112 N N . LEU A 1 135 ? -10.434 -10.159 10.086 1.00 79.44 135 LEU A N 1
ATOM 1113 C CA . LEU A 1 135 ? -11.774 -10.662 9.758 1.00 79.44 135 LEU A CA 1
ATOM 1114 C C . LEU A 1 135 ? -11.901 -11.081 8.280 1.00 79.44 135 LEU A C 1
ATOM 1116 O O . LEU A 1 135 ? -12.792 -10.593 7.577 1.00 79.44 135 LEU A O 1
ATOM 1120 N N . PRO A 1 136 ? -11.070 -12.014 7.779 1.00 74.69 136 PRO A N 1
ATOM 1121 C CA . PRO A 1 136 ? -11.080 -12.400 6.368 1.00 74.69 136 PRO A CA 1
ATOM 1122 C C . PRO A 1 136 ? -12.429 -12.981 5.913 1.00 74.69 136 PRO A C 1
ATOM 1124 O O . PRO A 1 136 ? -12.813 -12.798 4.762 1.00 74.69 136 PRO A O 1
ATOM 1127 N N . GLU A 1 137 ? -13.183 -13.628 6.807 1.00 73.81 137 GLU A N 1
ATOM 1128 C CA . GLU A 1 137 ? -14.498 -14.215 6.504 1.00 73.81 137 GLU A CA 1
ATOM 1129 C C . GLU A 1 137 ? -15.570 -13.162 6.197 1.00 73.81 137 GLU A C 1
ATOM 1131 O O . GLU A 1 137 ? -16.430 -13.377 5.344 1.00 73.81 137 GLU A O 1
ATOM 1136 N N . VAL A 1 138 ? -15.505 -11.999 6.852 1.00 68.00 138 VAL A N 1
ATOM 1137 C CA . VAL A 1 138 ? -16.482 -10.918 6.660 1.00 68.00 138 VAL A CA 1
ATOM 1138 C C . VAL A 1 138 ? -16.254 -10.207 5.327 1.00 68.00 138 VAL A C 1
ATOM 1140 O O . VAL A 1 138 ? -17.209 -9.810 4.664 1.00 68.00 138 VAL A O 1
ATOM 1143 N N . PHE A 1 139 ? -14.992 -10.092 4.912 1.00 70.12 139 PHE A N 1
ATOM 1144 C CA . PHE A 1 139 ? -14.601 -9.492 3.635 1.00 70.12 139 PHE A CA 1
ATOM 1145 C C . PHE A 1 139 ? -14.509 -10.506 2.484 1.00 70.12 139 PHE A C 1
ATOM 1147 O O . PHE A 1 139 ? -14.224 -10.114 1.355 1.00 70.12 139 PHE A O 1
ATOM 1154 N N . ALA A 1 140 ? -14.767 -11.79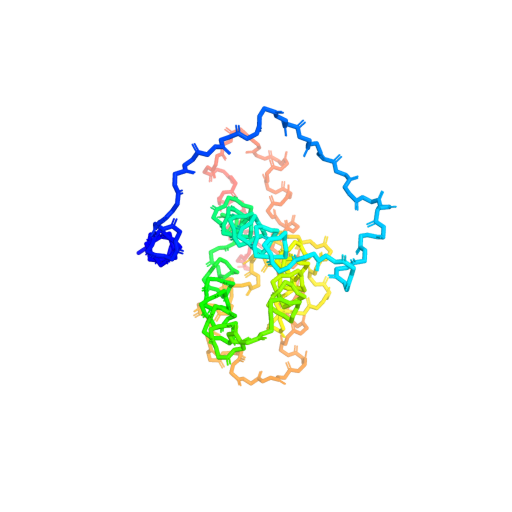6 2.734 1.00 65.75 140 ALA A N 1
ATOM 1155 C CA . ALA A 1 140 ? -14.829 -12.820 1.689 1.00 65.75 140 ALA A CA 1
ATOM 1156 C C . ALA A 1 140 ? -16.043 -12.630 0.767 1.00 65.75 140 ALA A C 1
ATOM 1158 O O . ALA A 1 140 ? -16.008 -12.995 -0.409 1.00 65.75 140 ALA A O 1
ATOM 1159 N N . VAL A 1 141 ? -17.116 -12.032 1.290 1.00 66.31 141 VAL A N 1
ATOM 1160 C CA . VAL A 1 141 ? -18.268 -11.610 0.499 1.00 66.31 141 VAL A CA 1
ATOM 1161 C C . VAL A 1 141 ? -18.018 -10.168 0.065 1.00 66.31 141 VAL A C 1
ATOM 1163 O O . VAL A 1 141 ? -18.068 -9.254 0.886 1.00 66.31 141 VAL A O 1
ATOM 1166 N N . ASN A 1 142 ? -17.755 -9.957 -1.228 1.00 64.25 142 ASN A N 1
ATOM 1167 C CA . ASN A 1 142 ? -17.641 -8.627 -1.845 1.00 64.25 142 ASN A CA 1
ATOM 1168 C C . ASN A 1 142 ? -19.015 -7.933 -1.932 1.00 64.25 142 ASN A C 1
ATOM 1170 O O . ASN A 1 142 ? -19.489 -7.575 -3.009 1.00 64.25 142 ASN A O 1
ATOM 1174 N N . ASP A 1 143 ? -19.686 -7.782 -0.793 1.00 76.19 143 ASP A N 1
ATOM 1175 C CA . ASP A 1 143 ? -20.928 -7.036 -0.675 1.00 76.19 143 ASP A CA 1
ATOM 1176 C C . ASP A 1 143 ? -20.604 -5.559 -0.426 1.00 76.19 143 ASP A C 1
ATOM 1178 O O . ASP A 1 143 ? -19.941 -5.190 0.550 1.00 76.19 143 ASP A O 1
ATOM 1182 N N . VAL A 1 144 ? -21.102 -4.702 -1.315 1.00 74.06 144 VAL A N 1
ATOM 1183 C CA . VAL A 1 144 ? -20.937 -3.246 -1.249 1.00 74.06 144 VAL A CA 1
ATOM 1184 C C . VAL A 1 144 ? -21.468 -2.688 0.077 1.00 74.06 144 VAL A C 1
ATOM 1186 O O . VAL A 1 144 ? -20.894 -1.749 0.623 1.00 74.06 144 VAL A O 1
ATOM 1189 N N . GLN A 1 145 ? -22.521 -3.281 0.651 1.00 76.62 145 GLN A N 1
ATOM 1190 C CA . GLN A 1 145 ? -23.057 -2.844 1.942 1.00 76.62 145 GLN A CA 1
ATOM 1191 C C . GLN A 1 145 ? -22.141 -3.189 3.112 1.00 76.62 145 GLN A C 1
ATOM 1193 O O . GLN A 1 145 ? -22.064 -2.436 4.083 1.00 76.62 145 GLN A O 1
ATOM 1198 N N . VAL A 1 146 ? -21.456 -4.329 3.038 1.00 76.19 146 VAL A N 1
ATOM 1199 C CA . VAL A 1 146 ? -20.470 -4.728 4.044 1.00 76.19 146 VAL A CA 1
ATOM 1200 C C . VAL A 1 146 ? -19.274 -3.784 3.953 1.00 76.19 146 VAL A C 1
ATOM 1202 O O . VAL A 1 146 ? -18.895 -3.189 4.959 1.00 76.19 146 VAL A O 1
ATOM 1205 N N . GLN A 1 147 ? -18.759 -3.539 2.746 1.00 74.31 147 GLN A N 1
ATOM 1206 C CA . GLN A 1 147 ? -17.661 -2.594 2.528 1.00 74.31 147 GLN A CA 1
ATOM 1207 C C . GLN A 1 147 ? -17.989 -1.176 3.025 1.00 74.31 147 GLN A C 1
ATOM 1209 O O . GLN A 1 147 ? -17.156 -0.579 3.706 1.00 74.31 147 GLN A O 1
ATOM 1214 N N . ASP A 1 148 ? -19.192 -0.655 2.763 1.00 80.88 148 ASP A N 1
ATOM 1215 C CA . ASP A 1 148 ? -19.621 0.673 3.234 1.00 80.88 148 ASP A CA 1
ATOM 1216 C C . ASP A 1 148 ? -19.701 0.754 4.769 1.00 80.88 148 ASP A C 1
ATOM 1218 O O . ASP A 1 148 ? -19.215 1.715 5.369 1.00 80.88 148 ASP A O 1
ATOM 1222 N N . LYS A 1 149 ? -20.235 -0.283 5.433 1.00 82.75 149 LYS A N 1
ATOM 1223 C CA . LYS A 1 149 ? -20.285 -0.353 6.905 1.00 82.75 149 LYS A CA 1
ATOM 1224 C C . LYS A 1 149 ? -18.892 -0.332 7.528 1.00 82.75 149 LYS A C 1
ATOM 1226 O O . LYS A 1 149 ? -18.653 0.440 8.452 1.00 82.75 149 LYS A O 1
ATOM 1231 N N . TRP A 1 150 ? -17.970 -1.142 7.013 1.00 81.81 150 TRP A N 1
ATOM 1232 C CA . TRP A 1 150 ? -16.599 -1.194 7.527 1.00 81.81 150 TRP A CA 1
ATOM 1233 C C . TRP A 1 150 ? -15.799 0.064 7.197 1.00 81.81 150 TRP A C 1
ATOM 1235 O O . TRP A 1 150 ? -14.970 0.487 7.998 1.00 81.81 150 TRP A O 1
ATOM 1245 N N . THR A 1 151 ? -16.086 0.706 6.064 1.00 82.56 151 THR A N 1
ATOM 1246 C CA . THR A 1 151 ? -15.512 2.012 5.715 1.00 82.56 151 THR A CA 1
ATOM 1247 C C . THR A 1 151 ? -15.957 3.081 6.712 1.00 82.56 151 THR A C 1
ATOM 1249 O O . THR A 1 151 ? -15.126 3.817 7.239 1.00 82.56 151 THR A O 1
ATOM 1252 N N . LYS A 1 152 ? -17.253 3.129 7.046 1.00 84.50 152 LYS A N 1
ATOM 1253 C CA . LYS A 1 152 ? -17.782 4.031 8.083 1.00 84.50 152 LYS A CA 1
ATOM 1254 C C . LYS A 1 152 ? -17.177 3.749 9.452 1.00 84.50 152 LYS A C 1
ATOM 1256 O O . LYS A 1 152 ? -16.776 4.691 10.126 1.00 84.50 152 LYS A O 1
ATOM 1261 N N . LEU A 1 153 ? -17.053 2.475 9.826 1.00 83.38 153 LEU A N 1
ATOM 1262 C CA . LEU A 1 153 ? -16.429 2.084 11.088 1.00 83.38 153 LEU A CA 1
ATOM 1263 C C . LEU A 1 153 ? -14.964 2.533 11.157 1.00 83.38 153 LEU A C 1
ATOM 1265 O O . LEU A 1 153 ? -14.530 3.035 12.186 1.00 83.38 153 LEU A O 1
ATOM 1269 N N . ALA A 1 154 ? -14.208 2.412 10.063 1.00 84.19 154 ALA A N 1
ATOM 1270 C CA . ALA A 1 154 ? -12.825 2.878 10.009 1.00 84.19 154 ALA A CA 1
ATOM 1271 C C . ALA A 1 154 ? -12.714 4.397 10.237 1.00 84.19 154 ALA A C 1
ATOM 1273 O O . ALA A 1 154 ? -11.851 4.844 10.991 1.00 84.19 154 ALA A O 1
ATOM 1274 N N . PHE A 1 155 ? -13.622 5.188 9.653 1.00 83.94 155 PHE A N 1
ATOM 1275 C CA . PHE A 1 155 ? -13.708 6.628 9.922 1.00 83.94 155 PHE A CA 1
ATOM 1276 C C . PHE A 1 155 ? -14.151 6.951 11.351 1.00 83.94 155 PHE A C 1
ATOM 1278 O O . PHE A 1 155 ? -13.711 7.944 11.928 1.00 83.94 155 PHE A O 1
ATOM 1285 N N . GLU A 1 156 ? -15.044 6.153 11.928 1.00 84.44 156 GLU A N 1
ATOM 1286 C CA . GLU A 1 156 ? -15.496 6.338 13.305 1.00 84.44 156 GLU A CA 1
ATOM 1287 C C . GLU A 1 156 ? -14.367 6.058 14.302 1.00 84.44 156 GLU A C 1
ATOM 1289 O O . GLU A 1 156 ? -14.116 6.877 15.185 1.00 84.44 156 GLU A O 1
ATOM 1294 N N . VAL A 1 157 ? -13.624 4.966 14.101 1.00 82.19 157 VAL A N 1
ATOM 1295 C CA . VAL A 1 157 ? -12.432 4.628 14.889 1.00 82.19 157 VAL A CA 1
ATOM 1296 C C . VAL A 1 157 ? -11.386 5.734 14.796 1.00 82.19 157 VAL A C 1
ATOM 1298 O O . VAL A 1 157 ? -10.892 6.176 15.831 1.00 82.19 157 VAL A O 1
ATOM 1301 N N . ASP A 1 158 ? -11.095 6.230 13.592 1.00 83.00 158 ASP A N 1
ATOM 1302 C CA . ASP A 1 158 ? -10.160 7.341 13.407 1.00 83.00 158 ASP A CA 1
ATOM 1303 C C . ASP A 1 158 ? -10.601 8.590 14.186 1.00 83.00 158 ASP A C 1
ATOM 1305 O O . ASP A 1 158 ? -9.827 9.153 14.957 1.00 83.00 158 ASP A O 1
ATOM 1309 N N . ASN A 1 159 ? -11.879 8.968 14.096 1.00 83.81 159 ASN A N 1
ATOM 1310 C CA . ASN A 1 159 ? -12.416 10.103 14.847 1.00 83.81 159 ASN A CA 1
ATOM 1311 C C . ASN A 1 159 ? -12.336 9.911 16.369 1.00 83.81 159 ASN A C 1
ATOM 1313 O O . ASN A 1 159 ? -12.033 10.864 17.091 1.00 83.81 159 ASN A O 1
ATOM 1317 N N . ILE A 1 160 ? -12.619 8.706 16.873 1.00 81.31 160 ILE A N 1
ATOM 1318 C CA . ILE A 1 160 ? -12.514 8.384 18.304 1.00 81.31 160 ILE A CA 1
ATOM 1319 C C . ILE A 1 160 ? -11.059 8.491 18.758 1.00 81.31 160 ILE A C 1
ATOM 1321 O O . ILE A 1 160 ? -10.791 9.079 19.804 1.00 81.31 160 ILE A O 1
ATOM 1325 N N . ILE A 1 161 ? -10.115 7.979 17.968 1.00 78.62 161 ILE A N 1
ATOM 1326 C CA . ILE A 1 161 ? -8.688 8.021 18.291 1.00 78.62 161 ILE A CA 1
ATOM 1327 C C . ILE A 1 161 ? -8.162 9.455 18.240 1.00 78.62 161 ILE A C 1
ATOM 1329 O O . ILE A 1 161 ? -7.501 9.879 19.183 1.00 78.62 161 ILE A O 1
ATOM 1333 N N . VAL A 1 162 ? -8.502 10.241 17.214 1.00 82.19 162 VAL A N 1
ATOM 1334 C CA . VAL A 1 162 ? -8.115 11.659 17.122 1.00 82.19 162 VAL A CA 1
ATOM 1335 C C . VAL A 1 162 ? -8.641 12.448 18.324 1.00 82.19 162 VAL A C 1
ATOM 1337 O O . VAL A 1 162 ? -7.891 13.223 18.918 1.00 82.19 162 VAL A O 1
ATOM 1340 N N . LYS A 1 163 ? -9.893 12.217 18.741 1.00 80.06 163 LYS A N 1
ATOM 1341 C CA . LYS A 1 163 ? -10.450 12.825 19.960 1.00 80.06 163 LYS A C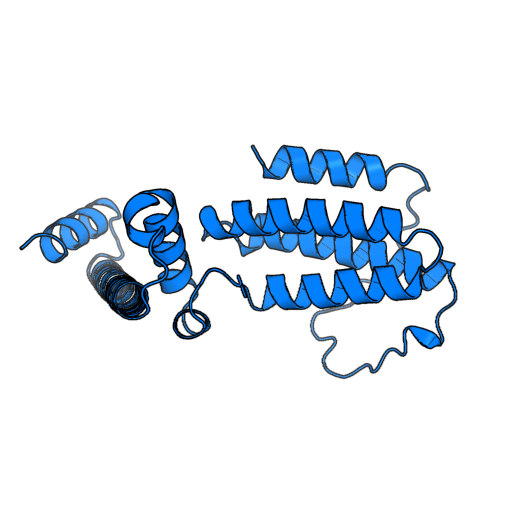A 1
ATOM 1342 C C . LYS A 1 163 ? -9.719 12.363 21.219 1.00 80.06 163 LYS A C 1
ATOM 1344 O O . LYS A 1 163 ? -9.319 13.199 22.020 1.00 80.06 163 LYS A O 1
ATOM 1349 N N . ALA A 1 164 ? -9.481 11.062 21.372 1.00 73.19 164 ALA A N 1
ATOM 1350 C CA . ALA A 1 164 ? -8.795 10.509 22.536 1.00 73.19 164 ALA A CA 1
ATOM 1351 C C . ALA A 1 164 ? -7.353 11.027 22.661 1.00 73.19 164 ALA A C 1
ATOM 1353 O O . ALA A 1 164 ? -6.913 11.349 23.763 1.00 73.19 164 ALA A O 1
ATOM 1354 N N . VAL A 1 165 ? -6.636 11.161 21.541 1.00 75.00 165 VAL A N 1
ATOM 1355 C CA . VAL A 1 165 ? -5.289 11.748 21.477 1.00 75.00 165 VAL A CA 1
ATOM 1356 C C . VAL A 1 165 ? -5.329 13.242 21.798 1.00 75.00 165 VAL A C 1
ATOM 1358 O O . VAL A 1 165 ? -4.467 13.722 22.529 1.00 75.00 165 VAL A O 1
ATOM 1361 N N . ALA A 1 166 ? -6.321 13.981 21.293 1.00 75.50 166 ALA A N 1
ATOM 1362 C CA . ALA A 1 166 ? -6.478 15.402 21.598 1.00 75.50 166 ALA A CA 1
ATOM 1363 C C . ALA A 1 166 ? -6.786 15.651 23.085 1.00 75.50 166 ALA A C 1
ATOM 1365 O O . ALA A 1 166 ? -6.279 16.611 23.664 1.00 75.50 166 ALA A O 1
ATOM 1366 N N . GLU A 1 167 ? -7.579 14.780 23.710 1.00 74.38 167 GLU A N 1
ATOM 1367 C CA . GLU A 1 167 ? -7.985 14.898 25.114 1.00 74.38 167 GLU A CA 1
ATOM 1368 C C . GLU A 1 167 ? -6.930 14.359 26.096 1.00 74.38 167 GLU A C 1
ATOM 1370 O O . GLU A 1 167 ? -6.782 14.907 27.186 1.00 74.38 167 GLU A O 1
ATOM 1375 N N . ASN A 1 168 ? -6.165 13.325 25.720 1.00 68.56 168 ASN A N 1
ATOM 1376 C CA . ASN A 1 168 ? -5.229 12.618 26.609 1.00 68.56 168 ASN A CA 1
ATOM 1377 C C . ASN A 1 168 ? -3.791 12.564 26.062 1.00 68.56 168 ASN A C 1
ATOM 1379 O O . ASN A 1 168 ? -3.074 11.583 26.268 1.00 68.56 168 ASN A O 1
ATOM 1383 N N . SER A 1 169 ? -3.342 13.632 25.391 1.00 59.12 169 SER A N 1
ATOM 1384 C CA . SER A 1 169 ? -2.075 13.686 24.630 1.00 59.12 169 SER A CA 1
ATOM 1385 C C . SER A 1 169 ? -0.796 13.372 25.421 1.00 59.12 169 SER A C 1
ATOM 1387 O O . SER A 1 169 ? 0.258 13.143 24.831 1.00 59.12 169 SER A O 1
ATOM 1389 N N . LEU A 1 170 ? -0.876 13.353 26.753 1.00 62.53 170 LEU A N 1
ATOM 1390 C CA . LEU A 1 170 ? 0.255 13.156 27.655 1.00 62.53 170 LEU A CA 1
ATOM 1391 C C . LEU A 1 170 ? 0.452 11.695 28.091 1.00 62.53 170 LEU A C 1
ATOM 1393 O O . LEU A 1 170 ? 1.524 11.383 28.609 1.00 62.53 170 LEU A O 1
ATOM 1397 N N . ASN A 1 171 ? -0.532 10.801 27.902 1.00 70.50 171 ASN A N 1
ATOM 1398 C CA . ASN A 1 171 ? -0.437 9.427 28.403 1.00 70.50 171 ASN A CA 1
ATOM 1399 C C . ASN A 1 171 ? -1.049 8.374 27.449 1.00 70.50 171 ASN A C 1
ATOM 1401 O O . ASN A 1 171 ? -2.272 8.291 27.319 1.00 70.50 171 ASN A O 1
ATOM 1405 N N . PRO A 1 172 ? -0.226 7.495 26.840 1.00 70.50 172 PRO A N 1
ATOM 1406 C CA . PRO A 1 172 ? -0.693 6.432 25.945 1.00 70.50 172 PRO A CA 1
ATOM 1407 C C . PRO A 1 172 ? -1.709 5.475 26.584 1.00 70.50 172 PRO A C 1
ATOM 1409 O O . PRO A 1 172 ? -2.597 4.971 25.899 1.00 70.50 172 PRO A O 1
ATOM 1412 N N . GLN A 1 173 ? -1.602 5.238 27.896 1.00 71.00 173 GLN A N 1
ATOM 1413 C CA . GLN A 1 173 ? -2.514 4.341 28.613 1.00 71.00 173 GLN A CA 1
ATOM 1414 C C . GLN A 1 173 ? -3.922 4.927 28.759 1.00 71.00 173 GLN A C 1
ATOM 1416 O O . GLN A 1 173 ? -4.906 4.189 28.701 1.00 71.00 173 GLN A O 1
ATOM 1421 N N . ASP A 1 174 ? -4.028 6.248 28.912 1.00 69.75 174 ASP A N 1
ATOM 1422 C CA . ASP A 1 174 ? -5.320 6.928 29.002 1.00 69.75 174 ASP A CA 1
ATOM 1423 C C . ASP A 1 174 ? -6.001 6.990 27.630 1.00 69.75 174 ASP A C 1
ATOM 1425 O O . ASP A 1 174 ? -7.206 6.756 27.537 1.00 69.75 174 ASP A O 1
ATOM 1429 N N . ILE A 1 175 ? -5.225 7.171 26.553 1.00 66.38 175 ILE A N 1
ATOM 1430 C CA . ILE A 1 175 ? -5.721 7.075 25.170 1.00 66.38 175 ILE A CA 1
ATOM 1431 C C . ILE A 1 175 ? -6.326 5.685 24.917 1.00 66.38 175 ILE A C 1
ATOM 1433 O O . ILE A 1 175 ? -7.470 5.590 24.478 1.00 66.38 175 ILE A O 1
ATOM 1437 N N . GLU A 1 176 ? -5.615 4.599 25.248 1.00 70.00 176 GLU A N 1
ATOM 1438 C CA . GLU A 1 176 ? -6.127 3.231 25.060 1.00 70.00 176 GLU A CA 1
ATOM 1439 C C . GLU A 1 176 ? -7.415 2.985 25.862 1.00 70.00 176 GLU A C 1
ATOM 1441 O O . GLU A 1 176 ? -8.368 2.377 25.367 1.00 70.00 176 GLU A O 1
ATOM 1446 N N . LYS A 1 177 ? -7.469 3.480 27.103 1.00 72.06 177 LYS A N 1
ATOM 1447 C CA . LYS A 1 177 ? -8.622 3.309 27.988 1.00 72.06 177 LYS A CA 1
ATOM 1448 C C . LYS A 1 177 ? -9.853 4.062 27.478 1.00 72.06 177 LYS A C 1
ATOM 1450 O O . LYS A 1 177 ? -10.952 3.504 27.509 1.00 72.06 177 LYS A O 1
ATOM 1455 N N . VAL A 1 178 ? -9.686 5.285 26.974 1.00 71.94 178 VAL A N 1
ATOM 1456 C CA . VAL A 1 178 ? -10.773 6.075 26.369 1.00 71.94 178 VAL A CA 1
ATOM 1457 C C . VAL A 1 178 ? -11.266 5.431 25.079 1.00 71.94 178 VAL A C 1
ATOM 1459 O O . VAL A 1 178 ? -12.476 5.312 24.888 1.00 71.94 178 VAL A O 1
ATOM 1462 N N . VAL A 1 179 ? -10.356 4.935 24.239 1.00 72.12 179 VAL A N 1
ATOM 1463 C CA . VAL A 1 179 ? -10.705 4.204 23.014 1.00 72.12 179 VAL A CA 1
ATOM 1464 C C . VAL A 1 179 ? -11.493 2.932 23.344 1.00 72.12 179 VAL A C 1
ATOM 1466 O O . VAL A 1 179 ? -12.566 2.724 22.784 1.00 72.12 179 VAL A O 1
ATOM 1469 N N . LYS A 1 180 ? -11.044 2.123 24.316 1.00 72.25 180 LYS A N 1
ATOM 1470 C CA . LYS A 1 180 ? -11.782 0.934 24.789 1.00 72.25 180 LYS A CA 1
ATOM 1471 C C . LYS A 1 180 ? -13.167 1.274 25.331 1.00 72.25 180 LYS A C 1
ATOM 1473 O O . LYS A 1 180 ? -14.113 0.552 25.047 1.00 72.25 180 LYS A O 1
ATOM 1478 N N . THR A 1 181 ? -13.282 2.352 26.102 1.00 73.12 181 THR A N 1
ATOM 1479 C CA . THR A 1 181 ? -14.559 2.758 26.712 1.00 73.12 181 THR A CA 1
ATOM 1480 C C . THR A 1 181 ? -15.527 3.334 25.677 1.00 73.12 181 THR A C 1
ATOM 1482 O O . THR A 1 181 ? -16.728 3.181 25.828 1.00 73.12 181 THR A O 1
ATOM 1485 N N . SER A 1 182 ? -15.020 3.975 24.621 1.00 68.25 182 SER A N 1
ATOM 1486 C CA . SER A 1 182 ? -15.854 4.598 23.581 1.00 68.25 182 SER A CA 1
ATOM 1487 C C . SER A 1 182 ? -16.274 3.627 22.473 1.00 68.25 182 SER A C 1
ATOM 1489 O O . SER A 1 182 ? -17.285 3.861 21.821 1.00 68.25 182 SER A O 1
ATOM 1491 N N . LEU A 1 183 ? -15.501 2.559 22.235 1.00 66.19 183 LEU A N 1
ATOM 1492 C CA . LEU A 1 183 ? -15.804 1.530 21.228 1.00 66.19 183 LEU A CA 1
ATOM 1493 C C . LEU A 1 183 ? -16.673 0.379 21.757 1.00 66.19 183 LEU A C 1
ATOM 1495 O O . LEU A 1 183 ? -17.191 -0.403 20.960 1.00 66.19 183 LEU A O 1
ATOM 1499 N N . LEU A 1 184 ? -16.820 0.246 23.076 1.00 58.59 184 LEU A N 1
ATOM 1500 C CA . LEU A 1 184 ? -17.710 -0.732 23.701 1.00 58.59 184 LEU A CA 1
ATOM 1501 C C . LEU A 1 184 ? -19.009 -0.028 24.140 1.00 58.59 184 LEU A C 1
ATOM 1503 O O . LEU A 1 184 ? -18.912 0.998 24.812 1.00 58.59 184 LEU A O 1
ATOM 1507 N N . PRO A 1 185 ? -20.198 -0.536 23.760 1.00 53.47 185 PRO A N 1
ATOM 1508 C CA . PRO A 1 185 ? -21.477 -0.012 24.242 1.00 53.47 185 PRO A CA 1
ATOM 1509 C C . PRO A 1 185 ? -21.699 -0.254 25.741 1.00 53.47 185 PRO A C 1
ATOM 1511 O O . PRO A 1 185 ? -21.161 -1.252 26.279 1.00 53.47 185 PRO A O 1
#

Secondary structure (DSSP, 8-state):
-HHHHHHHHHHHHH-SS-----S----S--SS----GGGS-HHHHHHHHHHHHHHHHHHHHHTTTT-HHHHHHHHHHHHHHHHHHHHTTT-HHHHHHHHHHHHHHHHTT--TTS-GGGGG-HHHHHHHHHHHHH-TTTSSS--HHHHHHHHHHHHHHHHHHHHHHHHSTT-HHHHHHHHHHHH--

Organism: Escherichia coli (NCBI:txid562)

Sequence (185 aa):
DYAEQVKKLLDKHVTGVEVREPDGVYEVGKMGKSEKPEEWDNNKTRNETDIIKTRVTKMIEQELRDDPYAQEAFSRLLRMAIEEAEKLFDHPLKQYLLFREFEEQVEARKLSDIPDALAVNKHAQAYYGVFKKELPEVFAVNDVQVQDKWTKLAFEVDNIIVKAVAENSLNPQDIEKVVKTSLLP

Solvent-accessible surface area (backbone atoms only — not comparable to full-atom values): 10795 Å² total; per-residue (Å²): 114,71,65,61,51,51,51,51,54,48,51,66,76,64,68,83,73,85,88,74,80,71,94,67,92,76,77,92,71,84,80,80,71,86,73,61,66,88,78,51,53,67,68,55,34,46,52,54,33,53,51,46,55,52,50,44,52,48,40,48,65,62,77,25,67,86,19,70,46,57,29,54,51,52,53,52,49,52,53,50,52,51,55,51,39,59,74,42,66,93,36,49,61,58,39,30,51,53,51,50,54,49,39,52,33,61,74,61,64,63,44,96,89,51,67,73,83,35,68,83,36,72,64,27,38,29,48,42,34,48,49,48,70,78,38,49,74,71,62,66,54,90,41,67,68,58,53,51,52,49,52,51,48,17,50,48,52,43,52,49,48,54,50,28,42,70,75,32,71,88,39,74,68,56,25,53,51,47,44,54,59,71,75,47,133

Mean predicted aligned error: 13.11 Å

Radius of gyration: 20.33 Å; Cα contacts (8 Å, |Δi|>4): 126; chains: 1; bounding box: 54×34×55 Å

pLDDT: mean 71.26, std 12.84, range [35.69, 84.88]